Protein AF-G3HSF7-F1 (afdb_monomer)

Structure (mmCIF, N/CA/C/O backbone):
data_AF-G3HSF7-F1
#
_entry.id   AF-G3HSF7-F1
#
loop_
_atom_site.group_PDB
_atom_site.id
_atom_site.type_symbol
_atom_site.label_atom_id
_atom_site.label_alt_id
_atom_site.label_comp_id
_atom_site.label_asym_id
_atom_site.label_entity_id
_atom_site.label_seq_id
_atom_site.pdbx_PDB_ins_code
_atom_site.Cartn_x
_atom_site.Cartn_y
_atom_site.Cartn_z
_atom_site.occupancy
_atom_site.B_iso_or_equiv
_atom_site.auth_seq_id
_atom_site.auth_comp_id
_atom_site.auth_asym_id
_atom_site.auth_atom_id
_atom_site.pdbx_PDB_model_num
ATOM 1 N N . GLN A 1 1 ? -1.957 20.433 37.090 1.00 34.81 1 GLN A N 1
ATOM 2 C CA . GLN A 1 1 ? -3.400 20.260 36.825 1.00 34.81 1 GLN A CA 1
ATOM 3 C C . GLN A 1 1 ? -3.972 21.603 36.400 1.00 34.81 1 GLN A C 1
ATOM 5 O O . GLN A 1 1 ? -4.078 22.487 37.234 1.00 34.81 1 GLN A O 1
ATOM 10 N N . ARG A 1 2 ? -4.241 21.802 35.106 1.00 39.84 2 ARG A N 1
ATOM 11 C CA . ARG A 1 2 ? -5.015 22.948 34.609 1.00 39.84 2 ARG A CA 1
ATOM 12 C C . ARG A 1 2 ? -6.399 22.391 34.294 1.00 39.84 2 ARG A C 1
ATOM 14 O O . ARG A 1 2 ? -6.527 21.630 33.341 1.00 39.84 2 ARG A O 1
ATOM 21 N N . GLU A 1 3 ? -7.372 22.669 35.153 1.00 44.22 3 GLU A N 1
ATOM 22 C CA . GLU A 1 3 ? -8.762 22.262 34.946 1.00 44.22 3 GLU A CA 1
ATOM 23 C C . GLU A 1 3 ? -9.338 23.089 33.796 1.00 44.22 3 GLU A C 1
ATOM 25 O O . GLU A 1 3 ? -9.551 24.293 33.916 1.00 44.22 3 GLU A O 1
ATOM 30 N N . THR A 1 4 ? -9.502 22.461 32.636 1.00 50.59 4 THR A N 1
ATOM 31 C CA . THR A 1 4 ? -10.294 23.013 31.537 1.00 50.59 4 THR A CA 1
ATOM 32 C C . THR A 1 4 ? -11.761 22.984 31.955 1.00 50.59 4 THR A C 1
ATOM 34 O O . THR A 1 4 ? -12.274 21.929 32.329 1.00 50.59 4 THR A O 1
ATOM 37 N N . HIS A 1 5 ? -12.421 24.143 31.916 1.00 49.38 5 HIS A N 1
ATOM 38 C CA . HIS A 1 5 ? -13.820 24.302 32.308 1.00 49.38 5 HIS A CA 1
ATOM 39 C C . HIS A 1 5 ? -14.709 23.373 31.450 1.00 49.38 5 HIS A C 1
ATOM 41 O O . HIS A 1 5 ? -14.467 23.263 30.244 1.00 49.38 5 HIS A O 1
ATOM 47 N N . PRO A 1 6 ? -15.738 22.711 32.011 1.00 52.31 6 PRO A N 1
ATOM 48 C CA . PRO A 1 6 ? -16.556 21.733 31.282 1.00 52.31 6 PRO A CA 1
ATOM 49 C C . PRO A 1 6 ? -17.154 22.285 29.976 1.00 52.31 6 PRO A C 1
ATOM 51 O O . PRO A 1 6 ? -17.170 21.580 28.973 1.00 52.31 6 PRO A O 1
ATOM 54 N N . SER A 1 7 ? -17.508 23.575 29.936 1.00 48.81 7 SER A N 1
ATOM 55 C CA . SER A 1 7 ? -18.019 24.246 28.729 1.00 48.81 7 SER A CA 1
ATOM 56 C C . SER A 1 7 ? -16.999 24.337 27.578 1.00 48.81 7 SER A C 1
ATOM 58 O O . SER A 1 7 ? -17.392 24.318 26.412 1.00 48.81 7 SER A O 1
ATOM 60 N N . ASP A 1 8 ? -15.697 24.414 27.877 1.00 49.97 8 ASP A N 1
ATOM 61 C CA . ASP A 1 8 ? -14.641 24.478 26.857 1.00 49.97 8 ASP A CA 1
ATOM 62 C C . ASP A 1 8 ? -14.356 23.093 26.268 1.00 49.97 8 ASP A C 1
ATOM 64 O O . ASP A 1 8 ? -14.120 22.977 25.063 1.00 49.97 8 ASP A O 1
ATOM 68 N N . ARG A 1 9 ? -14.438 22.035 27.095 1.00 54.41 9 ARG A N 1
ATOM 69 C CA . ARG A 1 9 ? -14.366 20.641 26.630 1.00 54.41 9 ARG A CA 1
ATOM 70 C C . ARG A 1 9 ? -15.484 20.335 25.645 1.00 54.41 9 ARG A C 1
ATOM 72 O O . ARG A 1 9 ? -15.199 19.795 24.583 1.00 54.41 9 ARG A O 1
ATOM 79 N N . GLU A 1 10 ? -16.717 20.715 25.963 1.00 49.84 10 GLU A N 1
ATOM 80 C CA . GLU A 1 10 ? -17.871 20.433 25.102 1.00 49.84 10 GLU A CA 1
ATOM 81 C C . GLU A 1 10 ? -17.766 21.171 23.758 1.00 49.84 10 GLU A C 1
ATOM 83 O O . GLU A 1 10 ? -18.036 20.588 22.709 1.00 49.84 10 GLU A O 1
ATOM 88 N N . SER A 1 11 ? -17.269 22.418 23.748 1.00 45.31 11 SER A N 1
ATOM 89 C CA . SER A 1 11 ? -17.061 23.173 22.501 1.00 45.31 11 SER A CA 1
ATOM 90 C C . SER A 1 11 ? -15.934 22.599 21.627 1.00 45.31 11 SER A C 1
ATOM 92 O O . SER A 1 11 ? -16.062 22.551 20.403 1.00 45.31 11 SER A O 1
ATOM 94 N N . LEU A 1 12 ? -14.843 22.117 22.237 1.00 47.28 12 LEU A N 1
ATOM 95 C CA . LEU A 1 12 ? -13.719 21.479 21.542 1.00 47.28 12 LEU A CA 1
ATOM 96 C C . LEU A 1 12 ? -14.097 20.097 21.003 1.00 47.28 12 LEU A C 1
ATOM 98 O O . LEU A 1 12 ? -13.686 19.740 19.899 1.00 47.28 12 LEU A O 1
ATOM 102 N N . VAL A 1 13 ? -14.900 19.341 21.752 1.00 51.66 13 VAL A N 1
ATOM 103 C CA . VAL A 1 13 ? -15.468 18.060 21.317 1.00 51.66 13 VAL A CA 1
ATOM 104 C C . VAL A 1 13 ? -16.437 18.282 20.158 1.00 51.66 13 VAL A C 1
ATOM 106 O O . VAL A 1 13 ? -16.265 17.664 19.115 1.00 51.66 13 VAL A O 1
ATOM 109 N N . SER A 1 14 ? -17.358 19.243 20.261 1.00 45.94 14 SER A N 1
ATOM 110 C CA . SER A 1 14 ? -18.327 19.548 19.198 1.00 45.94 14 SER A CA 1
ATOM 111 C C . SER A 1 14 ? -17.658 20.073 17.914 1.00 45.94 14 SER A C 1
ATOM 113 O O . SER A 1 14 ? -18.071 19.744 16.799 1.00 45.94 14 SER A O 1
ATOM 115 N N . ARG A 1 15 ? -16.552 20.821 18.044 1.00 50.56 15 ARG A N 1
ATOM 116 C CA . ARG A 1 15 ? -15.727 21.265 16.909 1.00 50.56 15 ARG A CA 1
ATOM 117 C C . ARG A 1 15 ? -14.954 20.110 16.263 1.00 50.56 15 ARG A C 1
ATOM 119 O O . ARG A 1 15 ? -14.917 20.037 15.038 1.00 50.56 15 ARG A O 1
ATOM 126 N N . ASN A 1 16 ? -14.395 19.192 17.055 1.00 50.69 16 ASN A N 1
ATOM 127 C CA . ASN A 1 16 ? -13.743 17.973 16.556 1.00 50.69 16 ASN A CA 1
ATOM 128 C C . ASN A 1 16 ? -14.741 16.981 15.942 1.00 50.69 16 ASN A C 1
ATOM 130 O O . ASN A 1 16 ? -14.408 16.319 14.967 1.00 50.69 16 ASN A O 1
ATOM 134 N N . GLU A 1 17 ? -15.969 16.913 16.452 1.00 51.62 17 GLU A N 1
ATOM 135 C CA . GLU A 1 17 ? -17.070 16.134 15.887 1.00 51.62 17 GLU A CA 1
ATOM 136 C C . GLU A 1 17 ? -17.490 16.672 14.516 1.00 51.62 17 GLU A C 1
ATOM 138 O O . GLU A 1 17 ? -17.560 15.917 13.552 1.00 51.62 17 GLU A O 1
ATOM 143 N N . HIS A 1 18 ? -17.741 17.980 14.392 1.00 48.00 18 HIS A N 1
ATOM 144 C CA . HIS A 1 18 ? -18.110 18.590 13.110 1.00 48.00 18 HIS A CA 1
ATOM 145 C C . HIS A 1 18 ? -16.980 18.509 12.080 1.00 48.00 18 HIS A C 1
ATOM 147 O O . HIS A 1 18 ? -17.221 18.215 10.906 1.00 48.00 18 HIS A O 1
ATOM 153 N N . GLN A 1 19 ? -15.741 18.729 12.521 1.00 49.78 19 GLN A N 1
ATOM 154 C CA . GLN A 1 19 ? -14.565 18.627 11.666 1.00 49.78 19 GLN A CA 1
ATOM 155 C C . GLN A 1 19 ? -14.260 17.167 11.301 1.00 49.78 19 GLN A C 1
ATOM 157 O O . GLN A 1 19 ? -13.926 16.890 10.153 1.00 49.78 19 GLN A O 1
ATOM 162 N N . GLY A 1 20 ? -14.477 16.227 12.223 1.00 52.69 20 GLY A N 1
ATOM 163 C CA . GLY A 1 20 ? -14.371 14.787 12.004 1.00 52.69 20 GLY A CA 1
ATOM 164 C C . GLY A 1 20 ? -15.421 14.261 11.029 1.00 52.69 20 GLY A C 1
ATOM 165 O O . GLY A 1 20 ? -15.058 13.552 10.100 1.00 52.69 20 GLY A O 1
ATOM 166 N N . LYS A 1 21 ? -16.691 14.671 11.162 1.00 53.28 21 LYS A N 1
ATOM 167 C CA . LYS A 1 21 ? -17.805 14.311 10.259 1.00 53.28 21 LYS A CA 1
ATOM 168 C C . LYS A 1 21 ? -17.590 14.838 8.832 1.00 53.28 21 LYS A C 1
ATOM 170 O O . LYS A 1 21 ? -17.807 14.111 7.866 1.00 53.28 21 LYS A O 1
ATOM 175 N N . SER A 1 22 ? -17.121 16.081 8.694 1.00 53.69 22 SER A N 1
ATOM 176 C CA . SER A 1 22 ? -16.853 16.713 7.391 1.00 53.69 22 SER A CA 1
ATOM 177 C C . SER A 1 22 ? -15.603 16.145 6.698 1.00 53.69 22 SER A C 1
ATOM 179 O O . SER A 1 22 ? -15.626 15.825 5.505 1.00 53.69 22 SER A O 1
ATOM 181 N N . CYS A 1 23 ? -14.522 15.937 7.459 1.00 56.22 23 CYS A N 1
ATOM 182 C CA . CYS A 1 23 ? -13.290 15.331 6.954 1.00 56.22 23 CYS A CA 1
ATOM 183 C C . CYS A 1 23 ? -13.496 13.848 6.609 1.00 56.22 23 CYS A C 1
ATOM 185 O O . CYS A 1 23 ? -12.982 13.379 5.599 1.00 56.22 23 CYS A O 1
ATOM 187 N N . GLN A 1 24 ? -14.329 13.132 7.374 1.00 55.75 24 GLN A N 1
ATOM 188 C CA . GLN A 1 24 ? -14.731 11.762 7.059 1.00 55.75 24 GLN A CA 1
ATOM 189 C C . GLN A 1 24 ? -15.495 11.661 5.749 1.00 55.75 24 GLN A C 1
ATOM 191 O O . GLN A 1 24 ? -15.136 10.833 4.926 1.00 55.75 24 GLN A O 1
ATOM 196 N N . SER A 1 25 ? -16.516 12.494 5.529 1.00 58.28 25 SER A N 1
ATOM 197 C CA . SER A 1 25 ? -17.285 12.454 4.278 1.00 58.28 25 SER A CA 1
ATOM 198 C C . SER A 1 25 ? -16.379 12.693 3.063 1.00 58.28 25 SER A C 1
ATOM 200 O O . SER A 1 25 ? -16.467 11.984 2.065 1.00 58.28 25 SER A O 1
ATOM 202 N N . SER A 1 26 ? -15.419 13.613 3.196 1.00 59.50 26 SER A N 1
ATOM 203 C CA . SER A 1 26 ? -14.425 13.900 2.156 1.00 59.50 26 SER A CA 1
ATOM 204 C C . SER A 1 26 ? -13.413 12.757 1.974 1.00 59.50 26 SER A C 1
ATOM 206 O O . SER A 1 26 ? -13.043 12.438 0.849 1.00 59.50 26 SER A O 1
ATOM 208 N N . ALA A 1 27 ? -12.987 12.103 3.060 1.00 57.75 27 ALA A N 1
ATOM 209 C CA . ALA A 1 27 ? -12.076 10.959 3.019 1.00 57.75 27 ALA A CA 1
ATOM 210 C C . ALA A 1 27 ? -12.749 9.706 2.442 1.00 57.75 27 ALA A C 1
ATOM 212 O O . ALA A 1 27 ? -12.154 9.027 1.615 1.00 57.75 27 ALA A O 1
ATOM 213 N N . VAL A 1 28 ? -14.000 9.430 2.818 1.00 62.09 28 VAL A N 1
ATOM 214 C CA . VAL A 1 28 ? -14.813 8.342 2.257 1.00 62.09 28 VAL A CA 1
ATOM 215 C C . VAL A 1 28 ? -15.053 8.594 0.774 1.00 62.09 28 VAL A C 1
ATOM 217 O O . VAL A 1 28 ? -14.832 7.695 -0.025 1.00 62.09 28 VAL A O 1
ATOM 220 N N . PHE A 1 29 ? -15.436 9.813 0.386 1.00 61.91 29 PHE A N 1
ATOM 221 C CA . PHE A 1 29 ? -15.660 10.150 -1.018 1.00 61.91 29 PHE A CA 1
ATOM 222 C C . PHE A 1 29 ? -14.370 10.055 -1.846 1.00 61.91 29 PHE A C 1
ATOM 224 O O . PHE A 1 29 ? -14.399 9.500 -2.937 1.00 61.91 29 PHE A O 1
ATOM 231 N N . ASN A 1 30 ? -13.224 10.497 -1.316 1.00 59.75 30 ASN A N 1
ATOM 232 C CA . ASN A 1 30 ? -11.931 10.349 -1.991 1.00 59.75 30 ASN A CA 1
ATOM 233 C C . ASN A 1 30 ? -11.478 8.890 -2.094 1.00 59.75 30 ASN A C 1
ATOM 235 O O . ASN A 1 30 ? -10.982 8.492 -3.143 1.00 59.75 30 ASN A O 1
ATOM 239 N N . VAL A 1 31 ? -11.660 8.084 -1.045 1.00 61.97 31 VAL A N 1
ATOM 240 C CA . VAL A 1 31 ? -11.324 6.651 -1.064 1.00 61.97 31 VAL A CA 1
ATOM 241 C C . VAL A 1 31 ? -12.218 5.913 -2.056 1.00 61.97 31 VAL A C 1
ATOM 243 O O . VAL A 1 31 ? -11.717 5.181 -2.898 1.00 61.97 31 VAL A O 1
ATOM 246 N N . VAL A 1 32 ? -13.529 6.158 -2.025 1.00 63.00 32 VAL A N 1
ATOM 247 C CA . VAL A 1 32 ? -14.489 5.552 -2.955 1.00 63.00 32 VAL A CA 1
AT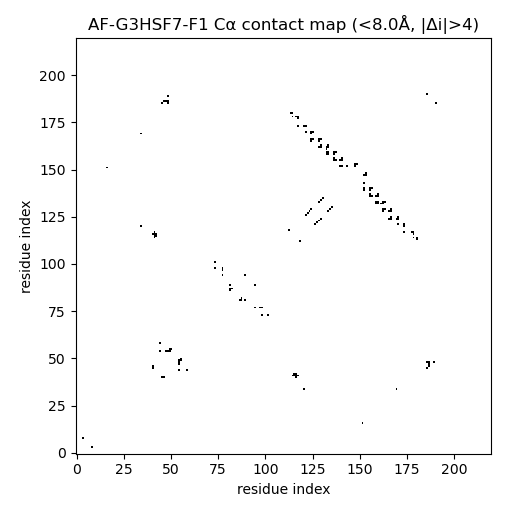OM 248 C C . VAL A 1 32 ? -14.212 5.995 -4.395 1.00 63.00 32 VAL A C 1
ATOM 250 O O . VAL A 1 32 ? -14.175 5.156 -5.285 1.00 63.00 32 VAL A O 1
ATOM 253 N N . ASN A 1 33 ? -13.933 7.277 -4.641 1.00 61.28 33 ASN A N 1
ATOM 254 C CA . ASN A 1 33 ? -13.609 7.774 -5.980 1.00 61.28 33 ASN A CA 1
ATOM 255 C C . ASN A 1 33 ? -12.243 7.270 -6.485 1.00 61.28 33 ASN A C 1
ATOM 257 O O . ASN A 1 33 ? -12.078 7.041 -7.677 1.00 61.28 33 ASN A O 1
ATOM 261 N N . SER A 1 34 ? -11.278 7.041 -5.589 1.00 56.16 34 SER A N 1
ATOM 262 C CA . SER A 1 34 ? -9.985 6.437 -5.933 1.00 56.16 34 SER A CA 1
ATOM 263 C C . SER A 1 34 ? -10.096 4.941 -6.232 1.00 56.16 34 SER A C 1
ATOM 265 O O . SER A 1 34 ? -9.380 4.459 -7.100 1.00 56.16 34 SER A O 1
ATOM 267 N N . VAL A 1 35 ? -10.982 4.215 -5.541 1.00 58.44 35 VAL A N 1
ATOM 268 C CA . VAL A 1 35 ? -11.264 2.790 -5.799 1.00 58.44 35 VAL A CA 1
ATOM 269 C C . VAL A 1 35 ? -12.100 2.610 -7.071 1.00 58.44 35 VAL A C 1
ATOM 271 O O . VAL A 1 35 ? -11.931 1.621 -7.768 1.00 58.44 35 VAL A O 1
ATOM 274 N N . ILE A 1 36 ? -12.980 3.562 -7.400 1.00 56.34 36 ILE A N 1
ATOM 275 C CA . ILE A 1 36 ? -13.832 3.524 -8.606 1.00 56.34 36 ILE A CA 1
ATOM 276 C C . ILE A 1 36 ? -13.115 4.096 -9.845 1.00 56.34 36 ILE A C 1
ATOM 278 O O . ILE A 1 36 ? -13.475 3.772 -10.975 1.00 56.34 36 ILE A O 1
ATOM 282 N N . GLY A 1 37 ? -12.076 4.916 -9.666 1.00 52.56 37 GLY A N 1
ATOM 283 C CA . GLY A 1 37 ? -11.267 5.512 -10.736 1.00 52.56 37 GLY A CA 1
ATOM 284 C C . GLY A 1 37 ? -10.326 4.542 -11.465 1.00 52.56 37 GLY A C 1
ATOM 285 O O . GLY A 1 37 ? -9.298 4.978 -11.976 1.00 52.56 37 GLY A O 1
ATOM 286 N N . SER A 1 38 ? -10.652 3.248 -11.526 1.00 50.03 38 SER A N 1
ATOM 287 C CA . SER A 1 38 ? -9.853 2.126 -12.057 1.00 50.03 38 SER A CA 1
ATOM 288 C C . SER A 1 38 ? -9.664 2.137 -13.587 1.00 50.03 38 SER A C 1
ATOM 290 O O . SER A 1 38 ? -9.546 1.090 -14.215 1.00 50.03 38 SER A O 1
ATOM 292 N N . GLY A 1 39 ? -9.673 3.310 -14.221 1.00 50.69 39 GLY A N 1
ATOM 293 C CA . GLY A 1 39 ? -9.414 3.476 -15.656 1.00 50.69 39 GLY A CA 1
ATOM 294 C C . GLY A 1 39 ? -8.012 3.994 -15.977 1.00 50.69 39 GLY A C 1
ATOM 295 O O . GLY A 1 39 ? -7.747 4.345 -17.123 1.00 50.69 39 GLY A O 1
ATOM 296 N N . ILE A 1 40 ? -7.139 4.118 -14.976 1.00 55.03 40 ILE A N 1
ATOM 297 C CA . ILE A 1 40 ? -5.826 4.748 -15.113 1.00 55.03 40 ILE A CA 1
ATOM 298 C C . ILE A 1 40 ? -4.769 3.653 -14.996 1.00 55.03 40 ILE A C 1
ATOM 300 O O . ILE A 1 40 ? -4.757 2.904 -14.021 1.00 55.03 40 ILE A O 1
ATOM 304 N N . ILE A 1 41 ? -3.889 3.561 -15.994 1.00 60.69 41 ILE A N 1
ATOM 305 C CA . ILE A 1 41 ? -2.734 2.658 -15.993 1.00 60.69 41 ILE A CA 1
ATOM 306 C C . ILE A 1 41 ? -1.990 2.791 -14.657 1.00 60.69 41 ILE A C 1
ATOM 308 O O . ILE A 1 41 ? -1.698 3.903 -14.216 1.00 60.69 41 ILE A O 1
ATOM 312 N N . GLY A 1 42 ? -1.720 1.649 -14.014 1.00 64.19 42 GLY A N 1
ATOM 313 C CA . GLY A 1 42 ? -1.270 1.559 -12.618 1.00 64.19 42 GLY A CA 1
ATOM 314 C C . GLY A 1 42 ? 0.068 2.236 -12.299 1.00 64.19 42 GLY A C 1
ATOM 315 O O . GLY A 1 42 ? 0.407 2.361 -11.126 1.00 64.19 42 GLY A O 1
ATOM 316 N N . ASP A 1 43 ? 0.798 2.698 -13.315 1.00 76.06 43 ASP A N 1
ATOM 317 C CA . ASP A 1 43 ? 1.941 3.598 -13.185 1.00 76.06 43 ASP A CA 1
ATOM 318 C C . ASP A 1 43 ? 1.778 4.789 -14.145 1.00 76.06 43 ASP A C 1
ATOM 320 O O . ASP A 1 43 ? 1.647 4.634 -15.363 1.00 76.06 43 ASP A O 1
ATOM 324 N N . LEU A 1 44 ? 1.828 6.005 -13.593 1.00 80.94 44 LEU A N 1
ATOM 325 C CA . LEU A 1 44 ? 1.797 7.246 -14.364 1.00 80.94 44 LEU A CA 1
ATOM 326 C C . LEU A 1 44 ? 2.897 7.265 -15.431 1.00 80.94 44 LEU A C 1
ATOM 328 O O . LEU A 1 44 ? 2.649 7.708 -16.550 1.00 80.94 44 LEU A O 1
ATOM 332 N N . PHE A 1 45 ? 4.094 6.772 -15.107 1.00 82.75 45 PHE A N 1
ATOM 333 C CA . PHE A 1 45 ? 5.236 6.813 -16.012 1.00 82.75 45 PHE A CA 1
ATOM 334 C C . PHE A 1 45 ? 5.109 5.858 -17.198 1.00 82.75 45 PHE A C 1
ATOM 336 O O . PHE A 1 45 ? 5.812 6.062 -18.187 1.00 82.75 45 PHE A O 1
ATOM 343 N N . GLU A 1 46 ? 4.231 4.857 -17.140 1.00 78.44 46 GLU A N 1
ATOM 344 C CA . GLU A 1 46 ? 3.954 3.964 -18.274 1.00 78.44 46 GLU A CA 1
ATOM 345 C C . GLU A 1 46 ? 3.148 4.679 -19.372 1.00 78.44 46 GLU A C 1
ATOM 347 O O . GLU A 1 46 ? 3.193 4.304 -20.539 1.00 78.44 46 GLU A O 1
ATOM 352 N N . ASN A 1 47 ? 2.482 5.789 -19.032 1.00 80.62 47 ASN A N 1
ATOM 353 C CA . ASN A 1 47 ? 1.777 6.619 -20.008 1.00 80.62 47 ASN A CA 1
ATOM 354 C C . ASN A 1 47 ? 2.705 7.494 -20.859 1.00 80.62 47 ASN A C 1
ATOM 356 O O . ASN A 1 47 ? 2.241 8.208 -21.741 1.00 80.62 47 ASN A O 1
ATOM 360 N N . TYR A 1 48 ? 4.008 7.489 -20.608 1.00 85.56 48 TYR A N 1
ATOM 361 C CA . TYR A 1 48 ? 4.947 8.368 -21.291 1.00 85.56 48 TYR A CA 1
ATOM 362 C C . TYR A 1 48 ? 6.001 7.576 -22.057 1.00 85.56 48 TYR A C 1
ATOM 364 O O . TYR A 1 48 ? 6.389 6.470 -21.670 1.00 85.56 48 TYR A O 1
ATOM 372 N N . CYS A 1 49 ? 6.487 8.168 -23.146 1.00 85.00 49 CYS A N 1
ATOM 373 C CA . CYS A 1 49 ? 7.484 7.539 -23.996 1.00 85.00 49 CYS A CA 1
ATOM 374 C C . CYS A 1 49 ? 8.835 7.463 -23.282 1.00 85.00 49 CYS A C 1
ATOM 376 O O . CYS A 1 49 ? 9.234 8.366 -22.544 1.00 85.00 49 CYS A O 1
ATOM 378 N N . LYS A 1 50 ? 9.590 6.386 -23.529 1.00 81.81 50 LYS A N 1
ATOM 379 C CA . LYS A 1 50 ? 10.931 6.218 -22.944 1.00 81.81 50 LYS A CA 1
ATOM 380 C C . LYS A 1 50 ? 11.942 7.252 -23.445 1.00 81.81 50 LYS A C 1
ATOM 382 O O . LYS A 1 50 ? 12.968 7.440 -22.805 1.00 81.81 50 LYS A O 1
ATOM 387 N N . SER A 1 51 ? 11.663 7.900 -24.574 1.00 82.94 51 SER A N 1
ATOM 388 C CA . SER A 1 51 ? 12.506 8.936 -25.172 1.00 82.94 51 SER A CA 1
ATOM 389 C C . SER A 1 51 ? 12.453 10.285 -24.449 1.00 82.94 51 SER A C 1
ATOM 391 O O . SER A 1 51 ? 13.251 11.159 -24.770 1.00 82.94 51 SER A O 1
ATOM 393 N N . ASP A 1 52 ? 11.527 10.484 -23.507 1.00 87.31 52 ASP A N 1
ATOM 394 C CA . ASP A 1 52 ? 11.400 11.751 -22.789 1.00 87.31 52 ASP A CA 1
ATOM 395 C C . ASP A 1 52 ? 12.418 11.839 -21.639 1.00 87.31 52 ASP A C 1
ATOM 397 O O . ASP A 1 52 ? 12.318 11.130 -20.630 1.00 87.31 52 ASP A O 1
ATOM 401 N N . ASP A 1 53 ? 13.383 12.756 -21.754 1.00 91.12 53 ASP A N 1
ATOM 402 C CA . ASP A 1 53 ? 14.440 12.963 -20.749 1.00 91.12 53 ASP A CA 1
ATOM 403 C C . ASP A 1 53 ? 13.872 13.303 -19.360 1.00 91.12 53 ASP A C 1
ATOM 405 O O . ASP A 1 53 ? 14.364 12.815 -18.340 1.00 91.12 53 ASP A O 1
ATOM 409 N N . LEU A 1 54 ? 12.798 14.103 -19.303 1.00 90.81 54 LEU A N 1
ATOM 410 C CA . LEU A 1 54 ? 12.145 14.495 -18.048 1.00 90.81 54 LEU A CA 1
ATOM 411 C C . LEU A 1 54 ? 11.515 13.295 -17.331 1.00 90.81 54 LEU A C 1
ATOM 413 O O . LEU A 1 54 ? 11.629 13.161 -16.113 1.00 90.81 54 LEU A O 1
ATOM 417 N N . VAL A 1 55 ? 10.857 12.415 -18.083 1.00 90.19 55 VAL A N 1
ATOM 418 C CA . VAL A 1 55 ? 10.213 11.218 -17.535 1.00 90.19 55 VAL A CA 1
ATOM 419 C C . VAL A 1 55 ? 11.262 10.202 -17.114 1.00 90.19 55 VAL A C 1
ATOM 421 O O . VAL A 1 55 ? 11.150 9.608 -16.043 1.00 90.19 55 VAL A O 1
ATOM 424 N N . THR A 1 56 ? 12.324 10.052 -17.903 1.00 90.31 56 THR A N 1
ATOM 425 C CA . THR A 1 56 ? 13.470 9.208 -17.556 1.00 90.31 56 THR A CA 1
ATOM 426 C C . THR A 1 56 ? 14.137 9.682 -16.264 1.00 90.31 56 THR A C 1
ATOM 428 O O . THR A 1 56 ? 14.413 8.872 -15.377 1.00 90.31 56 THR A O 1
ATOM 431 N N . PHE A 1 57 ? 14.315 10.996 -16.099 1.00 93.06 57 PHE A N 1
ATOM 432 C CA . PHE A 1 57 ? 14.780 11.581 -14.843 1.00 93.06 57 PHE A CA 1
ATOM 433 C C . PHE A 1 57 ? 13.799 11.321 -13.687 1.00 93.06 57 PHE A C 1
ATOM 435 O O . PHE A 1 57 ? 14.218 10.930 -12.598 1.00 93.06 57 PHE A O 1
ATOM 442 N N . GLY A 1 58 ? 12.492 11.448 -13.932 1.00 93.38 58 GLY A N 1
ATOM 443 C CA . GLY A 1 58 ? 11.444 11.115 -12.964 1.00 93.38 58 GLY A CA 1
ATOM 444 C C . GLY A 1 58 ? 11.511 9.663 -12.480 1.00 93.38 58 GLY A C 1
ATOM 445 O O . GLY A 1 58 ? 11.493 9.423 -11.274 1.00 93.38 58 GLY A O 1
ATOM 446 N N . ARG A 1 59 ? 11.686 8.702 -13.396 1.00 91.50 59 ARG A N 1
ATOM 447 C CA . ARG A 1 59 ? 11.866 7.274 -13.076 1.00 91.50 59 ARG A CA 1
ATOM 448 C C . ARG A 1 59 ? 13.118 7.026 -12.235 1.00 91.50 59 ARG A C 1
ATOM 450 O O . ARG A 1 59 ? 13.077 6.234 -11.296 1.00 91.50 59 ARG A O 1
ATOM 457 N N . PHE A 1 60 ? 14.216 7.724 -12.527 1.00 92.56 60 PHE A N 1
ATOM 458 C CA . PHE A 1 60 ? 15.440 7.642 -11.729 1.00 92.56 60 PHE A CA 1
ATOM 459 C C . PHE A 1 60 ? 15.226 8.155 -10.298 1.00 92.56 60 PHE A C 1
ATOM 461 O O . PHE A 1 60 ? 15.568 7.464 -9.337 1.00 92.56 60 PHE A O 1
ATOM 468 N N . CYS A 1 61 ? 14.611 9.330 -10.139 1.00 94.81 61 CYS A N 1
ATOM 469 C CA . CYS A 1 61 ? 14.278 9.875 -8.824 1.00 94.81 61 CYS A CA 1
ATOM 470 C C . CYS A 1 61 ? 13.321 8.963 -8.048 1.00 94.81 61 CYS A C 1
ATOM 472 O O . CYS A 1 61 ? 13.563 8.698 -6.872 1.00 94.81 61 CYS A O 1
ATOM 474 N N . TYR A 1 62 ? 12.284 8.439 -8.707 1.00 91.88 62 TYR A N 1
ATOM 475 C CA . TYR A 1 62 ? 11.356 7.476 -8.116 1.00 91.88 62 TYR A CA 1
ATOM 476 C C . TYR A 1 62 ? 12.085 6.217 -7.622 1.00 91.88 62 TYR A C 1
ATOM 478 O O . TYR A 1 62 ? 11.895 5.804 -6.479 1.00 91.88 62 TYR A O 1
ATOM 486 N N . GLY A 1 63 ? 13.002 5.666 -8.426 1.00 92.38 63 GLY A N 1
ATOM 487 C CA . GLY A 1 63 ? 13.843 4.536 -8.028 1.00 92.38 63 GLY A CA 1
ATOM 488 C C . GLY A 1 63 ? 14.702 4.829 -6.793 1.00 92.38 63 GLY A C 1
ATOM 489 O O . GLY A 1 63 ? 14.750 4.013 -5.874 1.00 92.38 63 GLY A O 1
ATOM 490 N N . ILE A 1 64 ? 15.327 6.012 -6.715 1.00 95.50 64 ILE A N 1
ATOM 491 C CA . ILE A 1 64 ? 16.080 6.437 -5.520 1.00 95.50 64 ILE A CA 1
ATOM 492 C C . ILE A 1 64 ? 15.168 6.492 -4.293 1.00 95.50 64 ILE A C 1
ATOM 494 O O . ILE A 1 64 ? 15.548 6.004 -3.228 1.00 95.50 64 ILE A O 1
ATOM 498 N N . THR A 1 65 ? 13.974 7.072 -4.429 1.00 94.38 65 THR A N 1
ATOM 499 C CA . THR A 1 65 ? 13.002 7.138 -3.335 1.00 94.38 65 THR A CA 1
ATOM 500 C C . THR A 1 65 ? 12.641 5.742 -2.839 1.00 94.38 65 THR A C 1
ATOM 502 O O . THR A 1 65 ? 12.699 5.508 -1.636 1.00 94.38 65 THR A O 1
ATOM 505 N N . VAL A 1 66 ? 12.345 4.794 -3.731 1.00 92.06 66 VAL A N 1
ATOM 506 C CA . VAL A 1 66 ? 12.015 3.411 -3.345 1.00 92.06 66 VAL A CA 1
ATOM 507 C C . VAL A 1 66 ? 13.188 2.733 -2.625 1.00 92.06 66 VAL A C 1
ATOM 509 O O . VAL A 1 66 ? 12.990 2.138 -1.566 1.00 92.06 66 VAL A O 1
ATOM 512 N N . ILE A 1 67 ? 14.416 2.877 -3.137 1.00 92.50 67 ILE A N 1
ATOM 513 C CA . ILE A 1 67 ? 15.628 2.314 -2.513 1.00 92.50 67 ILE A CA 1
ATOM 514 C C . ILE A 1 67 ? 15.851 2.876 -1.104 1.00 92.50 67 ILE A C 1
ATOM 516 O O . ILE A 1 67 ? 16.285 2.141 -0.219 1.00 92.50 67 ILE A O 1
ATOM 520 N N . LEU A 1 68 ? 15.569 4.163 -0.883 1.00 93.44 68 LEU A N 1
ATOM 521 C CA . LEU A 1 68 ? 15.730 4.802 0.424 1.00 93.44 68 LEU A CA 1
ATOM 522 C C . LEU A 1 68 ? 14.603 4.438 1.399 1.00 93.44 68 LEU A C 1
ATOM 524 O O . LEU A 1 68 ? 14.855 4.262 2.591 1.00 93.44 68 LEU A O 1
ATOM 528 N N . THR A 1 69 ? 13.373 4.317 0.909 1.00 93.75 69 THR A N 1
ATOM 529 C CA . THR A 1 69 ? 12.197 4.007 1.730 1.00 93.75 69 THR A CA 1
ATOM 530 C C . THR A 1 69 ? 12.209 2.555 2.205 1.00 93.75 69 THR A C 1
ATOM 532 O O . THR A 1 69 ? 11.959 2.296 3.382 1.00 93.75 69 THR A O 1
ATOM 535 N N . TYR A 1 70 ? 12.594 1.611 1.343 1.00 90.06 70 TYR A N 1
ATOM 536 C CA . TYR A 1 70 ? 12.599 0.179 1.656 1.00 90.06 70 TYR A CA 1
ATOM 537 C C . TYR A 1 70 ? 13.326 -0.211 2.968 1.00 90.06 70 TYR A C 1
ATOM 539 O O . TYR A 1 70 ? 12.734 -0.908 3.797 1.00 90.06 70 TYR A O 1
ATOM 547 N N . PRO A 1 71 ? 14.576 0.226 3.243 1.00 87.81 71 PRO A N 1
ATOM 548 C CA . PRO A 1 71 ? 15.257 -0.115 4.493 1.00 87.81 71 PRO A CA 1
ATOM 549 C C . PRO A 1 71 ? 14.588 0.506 5.726 1.00 87.81 71 PRO A C 1
ATOM 551 O O . PRO A 1 71 ? 14.597 -0.108 6.796 1.00 87.81 71 PRO A O 1
ATOM 554 N N . ILE A 1 72 ? 13.993 1.696 5.588 1.00 91.56 72 ILE A N 1
ATOM 555 C CA . ILE A 1 72 ? 13.283 2.377 6.678 1.00 91.56 72 ILE A CA 1
ATOM 556 C C . ILE A 1 72 ? 12.020 1.587 7.043 1.00 91.56 72 ILE A C 1
ATOM 558 O O . ILE A 1 72 ? 11.784 1.305 8.219 1.00 91.56 72 ILE A O 1
ATOM 562 N N . GLU A 1 73 ? 11.245 1.154 6.049 1.00 90.50 73 GLU A N 1
ATOM 563 C CA . GLU A 1 73 ? 10.042 0.341 6.261 1.00 90.50 73 GLU A CA 1
ATOM 564 C C . GLU A 1 73 ? 10.367 -1.037 6.842 1.00 90.50 73 GLU A C 1
ATOM 566 O O . GLU A 1 73 ? 9.691 -1.505 7.764 1.00 90.50 73 GLU A O 1
ATOM 571 N N . CYS A 1 74 ? 11.445 -1.673 6.376 1.00 86.38 74 CYS A N 1
ATOM 572 C CA . CYS A 1 74 ? 11.891 -2.956 6.911 1.00 86.38 74 CYS A CA 1
ATOM 573 C C . CYS A 1 74 ? 12.277 -2.854 8.398 1.00 86.38 74 CYS A C 1
ATOM 575 O O . CYS A 1 74 ? 12.010 -3.778 9.173 1.00 86.38 74 CYS A O 1
ATOM 577 N N . PHE A 1 75 ? 12.874 -1.732 8.817 1.00 88.00 75 PHE A N 1
ATOM 578 C CA . PHE A 1 75 ? 13.225 -1.490 10.216 1.00 88.00 75 PHE A CA 1
ATOM 579 C C . PHE A 1 75 ? 11.981 -1.377 11.105 1.00 88.00 75 PHE A C 1
ATOM 581 O O . PHE A 1 75 ? 11.888 -2.072 12.119 1.00 88.00 75 PHE A O 1
ATOM 588 N N . VAL A 1 76 ? 11.000 -0.564 10.701 1.00 90.56 76 VAL A N 1
ATOM 589 C CA . VAL A 1 76 ? 9.741 -0.405 11.448 1.00 90.56 76 VAL A CA 1
ATOM 590 C C . VAL A 1 76 ? 8.977 -1.728 11.505 1.00 90.56 76 VAL A C 1
ATOM 592 O O . VAL A 1 76 ? 8.510 -2.125 12.569 1.00 90.56 76 VAL A O 1
ATOM 595 N N . THR A 1 77 ? 8.906 -2.460 10.391 1.00 87.62 77 THR A N 1
ATOM 596 C CA . THR A 1 77 ? 8.193 -3.745 10.312 1.00 87.62 77 THR A CA 1
ATOM 597 C C . THR A 1 77 ? 8.801 -4.788 11.246 1.00 87.62 77 THR A C 1
ATOM 599 O O . THR A 1 77 ? 8.076 -5.469 11.974 1.00 87.62 77 THR A O 1
ATOM 602 N N . ARG A 1 78 ? 10.137 -4.886 11.285 1.00 85.81 78 ARG A N 1
ATOM 603 C CA . ARG A 1 78 ? 10.842 -5.776 12.216 1.00 85.81 78 ARG A CA 1
ATOM 604 C C . ARG A 1 78 ? 10.498 -5.444 13.668 1.00 85.81 78 ARG A C 1
ATOM 606 O O . ARG A 1 78 ? 10.265 -6.367 14.446 1.00 85.81 78 ARG A O 1
ATOM 613 N N . GLU A 1 79 ? 10.481 -4.163 14.023 1.00 86.62 79 GLU A N 1
ATOM 614 C CA . GLU A 1 79 ? 10.192 -3.717 15.387 1.00 86.62 79 GLU A CA 1
ATOM 615 C C . GLU A 1 79 ? 8.741 -4.015 15.785 1.00 86.62 79 GLU A C 1
ATOM 617 O O . GLU A 1 79 ? 8.494 -4.601 16.839 1.00 86.62 79 GLU A O 1
ATOM 622 N N . VAL A 1 80 ? 7.775 -3.705 14.912 1.00 89.38 80 VAL A N 1
ATOM 623 C CA . VAL A 1 80 ? 6.353 -3.979 15.172 1.00 89.38 80 VAL A CA 1
ATOM 624 C C . VAL A 1 80 ? 6.104 -5.480 15.330 1.00 89.38 80 VAL A C 1
ATOM 626 O O . VAL A 1 80 ? 5.449 -5.889 16.288 1.00 89.38 80 VAL A O 1
ATOM 629 N N . ILE A 1 81 ? 6.653 -6.319 14.446 1.00 86.25 81 ILE A N 1
ATOM 630 C CA . ILE A 1 81 ? 6.487 -7.777 14.534 1.00 86.25 81 ILE A CA 1
ATOM 631 C C . ILE A 1 81 ? 7.163 -8.325 15.799 1.00 86.25 81 ILE A C 1
ATOM 633 O O . ILE A 1 81 ? 6.561 -9.126 16.514 1.00 86.25 81 ILE A O 1
ATOM 637 N N . ALA A 1 82 ? 8.384 -7.886 16.122 1.00 83.56 82 ALA A N 1
ATOM 638 C CA . ALA A 1 82 ? 9.069 -8.322 17.339 1.00 83.56 82 ALA A CA 1
ATOM 639 C C . ALA A 1 82 ? 8.264 -7.970 18.601 1.00 83.56 82 ALA A C 1
ATOM 641 O O . ALA A 1 82 ? 8.101 -8.816 19.483 1.00 83.56 82 ALA A O 1
ATOM 642 N N . ASN A 1 83 ? 7.696 -6.763 18.654 1.00 85.25 83 ASN A N 1
ATOM 643 C CA . ASN A 1 83 ? 6.871 -6.318 19.771 1.00 85.25 83 ASN A CA 1
ATOM 644 C C . ASN A 1 83 ? 5.555 -7.111 19.885 1.00 85.25 83 ASN A C 1
ATOM 646 O O . ASN A 1 83 ? 5.179 -7.512 20.983 1.00 85.25 83 ASN A O 1
ATOM 650 N N . VAL A 1 84 ? 4.879 -7.392 18.763 1.00 85.50 84 VAL A N 1
ATOM 651 C CA . VAL A 1 84 ? 3.603 -8.133 18.746 1.00 85.50 84 VAL A CA 1
ATOM 652 C C . VAL A 1 84 ? 3.773 -9.601 19.150 1.00 85.50 84 VAL A C 1
ATOM 654 O O . VAL A 1 84 ? 2.937 -10.124 19.883 1.00 85.50 84 VAL A O 1
ATOM 657 N N . PHE A 1 85 ? 4.831 -10.275 18.691 1.00 81.00 85 PHE A N 1
ATOM 658 C CA . PHE A 1 85 ? 5.012 -11.710 18.943 1.00 81.00 85 PHE A CA 1
ATOM 659 C C . PHE A 1 85 ? 5.783 -12.032 20.228 1.00 81.00 85 PHE A C 1
ATOM 661 O O . PHE A 1 85 ? 5.525 -13.075 20.824 1.00 81.00 85 PHE A O 1
ATOM 668 N N . PHE A 1 86 ? 6.728 -11.185 20.653 1.00 71.94 86 PHE A N 1
ATOM 669 C CA . PHE A 1 86 ? 7.647 -11.522 21.749 1.00 71.94 86 PHE A CA 1
ATOM 670 C C . PHE A 1 86 ? 7.645 -10.553 22.934 1.00 71.94 86 PHE A C 1
ATOM 672 O O . PHE A 1 86 ? 8.199 -10.918 23.968 1.00 71.94 86 PHE A O 1
ATOM 679 N N . GLY A 1 87 ? 7.013 -9.373 22.847 1.00 66.56 87 GLY A N 1
ATOM 680 C CA . GLY A 1 87 ? 6.836 -8.447 23.982 1.00 66.56 87 GLY A CA 1
ATOM 681 C C . GLY A 1 87 ? 8.109 -8.109 24.787 1.00 66.56 87 GLY A C 1
ATOM 682 O O . GLY A 1 87 ? 8.008 -7.669 25.930 1.00 66.56 87 GLY A O 1
ATOM 683 N N . GLY A 1 88 ? 9.303 -8.362 24.235 1.00 67.06 88 GLY A N 1
ATOM 684 C CA . GLY A 1 88 ? 10.591 -8.387 24.933 1.00 67.06 88 GLY A CA 1
ATOM 685 C C . GLY A 1 88 ? 11.754 -8.727 23.989 1.00 67.06 88 GLY A C 1
ATOM 686 O O . GLY A 1 88 ? 11.528 -8.982 22.810 1.00 67.06 88 GLY A O 1
ATOM 687 N N . ASN A 1 89 ? 12.999 -8.712 24.496 1.00 67.81 89 ASN A N 1
ATOM 688 C CA . ASN A 1 89 ? 14.236 -8.825 23.697 1.00 67.81 89 ASN A CA 1
ATOM 689 C C . ASN A 1 89 ? 14.372 -10.189 22.987 1.00 67.81 89 ASN A C 1
ATOM 691 O O . ASN A 1 89 ? 14.686 -11.184 23.651 1.00 67.81 89 ASN A O 1
ATOM 695 N N . PRO A 1 90 ? 14.211 -10.270 21.655 1.00 69.75 90 PRO A N 1
ATOM 696 C CA . PRO A 1 90 ? 14.430 -11.514 20.933 1.00 69.75 90 PRO A CA 1
ATOM 697 C C . PRO A 1 90 ? 15.932 -11.759 20.703 1.00 69.75 90 PRO A C 1
ATOM 699 O O . PRO A 1 90 ? 16.757 -10.846 20.718 1.00 69.75 90 PRO A O 1
ATOM 702 N N . SER A 1 91 ? 16.300 -13.018 20.459 1.00 76.12 91 SER A N 1
ATOM 703 C CA . SER A 1 91 ? 17.675 -13.390 20.096 1.00 76.12 91 SER A CA 1
ATOM 704 C C . SER A 1 91 ? 18.091 -12.752 18.762 1.00 76.12 91 SER A C 1
ATOM 706 O O . SER A 1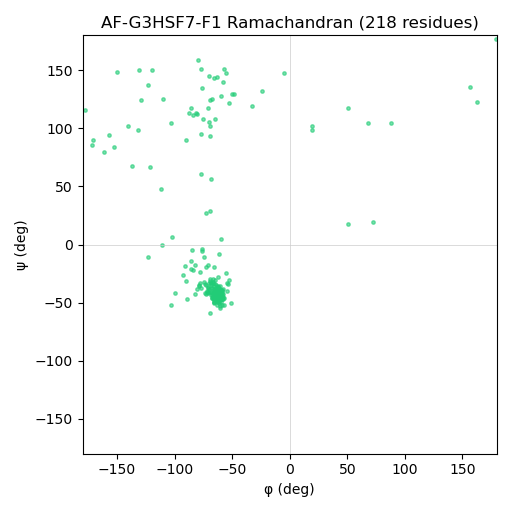 91 ? 17.289 -12.688 17.829 1.00 76.12 91 SER A O 1
ATOM 708 N N . SER A 1 92 ? 19.360 -12.349 18.615 1.00 78.00 92 SER A N 1
ATOM 709 C CA . SER A 1 92 ? 19.899 -11.767 17.371 1.00 78.00 92 SER A CA 1
ATOM 710 C C . SER A 1 92 ? 19.647 -12.641 16.134 1.00 78.00 92 SER A C 1
ATOM 712 O O . SER A 1 92 ? 19.441 -12.124 15.039 1.00 78.00 92 SER A O 1
ATOM 714 N N . VAL A 1 93 ? 19.596 -13.967 16.308 1.00 81.19 93 VAL A N 1
ATOM 715 C CA . VAL A 1 93 ? 19.297 -14.929 15.233 1.00 81.19 93 VAL A CA 1
ATOM 716 C C . VAL A 1 93 ? 17.851 -14.798 14.745 1.00 81.19 93 VAL A C 1
ATOM 718 O O . VAL A 1 93 ? 17.593 -14.876 13.547 1.00 81.19 93 VAL A O 1
ATOM 721 N N . PHE A 1 94 ? 16.909 -14.534 15.652 1.00 81.75 94 PHE A N 1
ATOM 722 C CA . PHE A 1 94 ? 15.500 -14.352 15.308 1.00 81.75 94 PHE A CA 1
ATOM 723 C C . PHE A 1 94 ? 15.289 -13.103 14.446 1.00 81.75 94 PHE A C 1
ATOM 725 O O . PHE A 1 94 ? 14.563 -13.152 13.458 1.00 81.75 94 PHE A O 1
ATOM 732 N N . HIS A 1 95 ? 15.978 -12.003 14.761 1.00 82.62 95 HIS A N 1
ATOM 733 C CA . HIS A 1 95 ? 15.918 -10.788 13.948 1.00 82.62 95 HIS A CA 1
ATOM 734 C C . HIS A 1 95 ? 16.423 -11.002 12.518 1.00 82.62 95 HIS A C 1
ATOM 736 O O . HIS A 1 95 ? 15.833 -10.468 11.576 1.00 82.62 95 HIS A O 1
ATOM 742 N N . ILE A 1 96 ? 17.483 -11.797 12.350 1.00 85.25 96 ILE A N 1
ATOM 743 C CA . ILE A 1 96 ? 18.017 -12.141 11.028 1.00 85.25 96 ILE A CA 1
ATOM 744 C C . ILE A 1 96 ? 17.001 -12.990 10.258 1.00 85.25 96 ILE A C 1
ATOM 746 O O . ILE A 1 96 ? 16.661 -12.640 9.131 1.00 85.25 96 ILE A O 1
ATOM 750 N N . ILE A 1 97 ? 16.461 -14.049 10.874 1.00 88.06 97 ILE A N 1
ATOM 751 C CA . ILE A 1 97 ? 15.456 -14.919 10.243 1.00 88.06 97 ILE A CA 1
ATOM 752 C C . ILE A 1 97 ? 14.228 -14.109 9.818 1.00 88.06 97 ILE A C 1
ATOM 754 O O . ILE A 1 97 ? 13.789 -14.223 8.678 1.00 88.06 97 ILE A O 1
ATOM 758 N N . LEU A 1 98 ? 13.708 -13.250 10.698 1.00 85.25 98 LEU A N 1
ATOM 759 C CA . LEU A 1 98 ? 12.541 -12.423 10.407 1.00 85.25 98 LEU A CA 1
ATOM 760 C C . LEU A 1 98 ? 12.782 -11.501 9.205 1.00 85.25 98 LEU A C 1
ATOM 762 O O . LEU A 1 98 ? 11.951 -11.425 8.306 1.00 85.25 98 LEU A O 1
ATOM 766 N N . THR A 1 99 ? 13.941 -10.845 9.161 1.00 87.38 99 THR A N 1
ATOM 767 C CA . THR A 1 99 ? 14.300 -9.945 8.056 1.00 87.38 99 THR A CA 1
ATOM 768 C C . THR A 1 99 ? 14.432 -10.712 6.737 1.00 87.38 99 THR A C 1
ATOM 770 O O . THR A 1 99 ? 13.914 -10.271 5.715 1.00 87.38 99 THR A O 1
ATOM 773 N N . VAL A 1 100 ? 15.059 -11.894 6.755 1.00 89.88 100 VAL A N 1
ATOM 774 C CA . VAL A 1 100 ? 15.176 -12.764 5.571 1.00 89.88 100 VAL A CA 1
ATOM 775 C C . VAL A 1 100 ? 13.802 -13.214 5.080 1.00 89.88 100 VAL A C 1
ATOM 777 O O . VAL A 1 100 ? 13.549 -13.169 3.879 1.00 89.88 100 VAL A O 1
ATOM 780 N N . VAL A 1 101 ? 12.898 -13.602 5.983 1.00 90.31 101 VAL A N 1
ATOM 781 C CA . VAL A 1 101 ? 11.529 -14.004 5.628 1.00 90.31 101 VAL A CA 1
ATOM 782 C C . VAL A 1 101 ? 10.763 -12.845 4.989 1.00 90.31 101 VAL A C 1
ATOM 784 O O . VAL A 1 101 ? 10.148 -13.048 3.947 1.00 90.31 101 VAL A O 1
ATOM 787 N N . ILE A 1 102 ? 10.843 -11.634 5.554 1.00 88.38 102 ILE A N 1
ATOM 788 C CA . ILE A 1 102 ? 10.177 -10.440 5.005 1.00 88.38 102 ILE A CA 1
ATOM 789 C C . ILE A 1 102 ? 10.695 -10.129 3.597 1.00 88.38 102 ILE A C 1
ATOM 791 O O . ILE A 1 102 ? 9.897 -9.992 2.674 1.00 88.38 102 ILE A O 1
ATOM 795 N N . ILE A 1 103 ? 12.018 -10.073 3.410 1.00 90.12 103 ILE A N 1
ATOM 796 C CA . ILE A 1 103 ? 12.622 -9.781 2.100 1.00 90.12 103 ILE A CA 1
ATOM 797 C C . ILE A 1 103 ? 12.264 -10.870 1.085 1.00 90.12 103 ILE A C 1
ATOM 799 O O . ILE A 1 103 ? 11.932 -10.563 -0.058 1.00 90.12 103 ILE A O 1
ATOM 803 N N . THR A 1 104 ? 12.298 -12.141 1.494 1.00 90.12 104 THR A N 1
ATOM 804 C CA . THR A 1 104 ? 11.960 -13.269 0.612 1.00 90.12 104 THR A CA 1
ATOM 805 C C . THR A 1 104 ? 10.492 -13.221 0.201 1.00 90.12 104 THR A C 1
ATOM 807 O O . THR A 1 104 ? 10.186 -13.409 -0.971 1.00 90.12 104 THR A O 1
ATOM 810 N N . ALA A 1 105 ? 9.584 -12.925 1.136 1.00 89.25 105 ALA A N 1
ATOM 811 C CA . ALA A 1 105 ? 8.163 -12.778 0.847 1.00 89.25 105 ALA A CA 1
ATOM 812 C C . ALA A 1 105 ? 7.893 -11.590 -0.087 1.00 89.25 105 ALA A C 1
ATOM 814 O O . ALA A 1 105 ? 7.185 -11.755 -1.074 1.00 89.25 105 ALA A O 1
ATOM 815 N N . ALA A 1 106 ? 8.504 -10.428 0.170 1.00 86.69 106 ALA A N 1
ATOM 816 C CA . ALA A 1 106 ? 8.397 -9.259 -0.702 1.00 86.69 106 ALA A CA 1
ATOM 817 C C . ALA A 1 106 ? 8.901 -9.568 -2.121 1.00 86.69 106 ALA A C 1
ATOM 819 O O . ALA A 1 106 ? 8.201 -9.311 -3.094 1.00 86.69 106 ALA A O 1
ATOM 820 N N . THR A 1 107 ? 10.066 -10.215 -2.233 1.00 87.75 107 THR A N 1
ATOM 821 C CA . THR A 1 107 ? 10.644 -10.628 -3.522 1.00 87.75 107 THR A CA 1
ATOM 822 C C . THR A 1 107 ? 9.738 -11.620 -4.252 1.00 87.75 107 THR A C 1
ATOM 824 O O . THR A 1 107 ? 9.535 -11.498 -5.455 1.00 87.75 107 THR A O 1
ATOM 827 N N . LEU A 1 108 ? 9.158 -12.591 -3.539 1.00 89.69 108 LEU A N 1
ATOM 828 C CA . LEU A 1 108 ? 8.229 -13.552 -4.129 1.00 89.69 108 LEU A CA 1
ATOM 829 C C . LEU A 1 108 ? 6.967 -12.857 -4.653 1.00 89.69 108 LEU A C 1
ATOM 831 O O . LEU A 1 108 ? 6.534 -13.155 -5.758 1.00 89.69 108 LEU A O 1
ATOM 835 N N . VAL A 1 109 ? 6.404 -11.912 -3.896 1.00 87.12 109 VAL A N 1
ATOM 836 C CA . VAL A 1 109 ? 5.241 -11.127 -4.336 1.00 87.12 109 VAL A CA 1
ATOM 837 C C . VAL A 1 109 ? 5.580 -10.310 -5.582 1.00 87.12 109 VAL A C 1
ATOM 839 O O . VAL A 1 109 ? 4.798 -10.328 -6.525 1.00 87.12 109 VAL A O 1
ATOM 842 N N . SER A 1 110 ? 6.759 -9.685 -5.636 1.00 85.38 110 SER A N 1
ATOM 843 C CA . SER A 1 110 ? 7.229 -8.960 -6.823 1.00 85.38 110 SER A CA 1
ATOM 844 C C . SER A 1 110 ? 7.412 -9.844 -8.058 1.00 85.38 110 SER A C 1
ATOM 846 O O . SER A 1 110 ? 7.287 -9.339 -9.161 1.00 85.38 110 SER A O 1
ATOM 848 N N . LEU A 1 111 ? 7.707 -11.139 -7.895 1.00 84.81 111 LEU A N 1
ATOM 849 C CA . LEU A 1 111 ? 7.803 -12.092 -9.012 1.00 84.81 111 LEU A CA 1
ATOM 850 C C . LEU A 1 111 ? 6.449 -12.672 -9.439 1.00 84.81 111 LEU A C 1
ATOM 852 O O . LEU A 1 111 ? 6.334 -13.218 -10.532 1.00 84.81 111 LEU A O 1
ATOM 856 N N . LEU A 1 112 ? 5.456 -12.647 -8.550 1.00 82.56 112 LEU A N 1
ATOM 857 C CA . LEU A 1 112 ? 4.116 -13.171 -8.819 1.00 82.56 112 LEU A CA 1
ATOM 858 C C . LEU A 1 112 ? 3.162 -12.090 -9.336 1.00 82.56 112 LEU A C 1
ATOM 860 O O . LEU A 1 112 ? 2.180 -12.420 -9.998 1.00 82.56 112 LEU A O 1
ATOM 864 N N . ILE A 1 113 ? 3.412 -10.824 -8.994 1.00 82.06 113 ILE A N 1
ATOM 865 C CA . ILE A 1 113 ? 2.555 -9.685 -9.310 1.00 82.06 113 ILE A CA 1
ATOM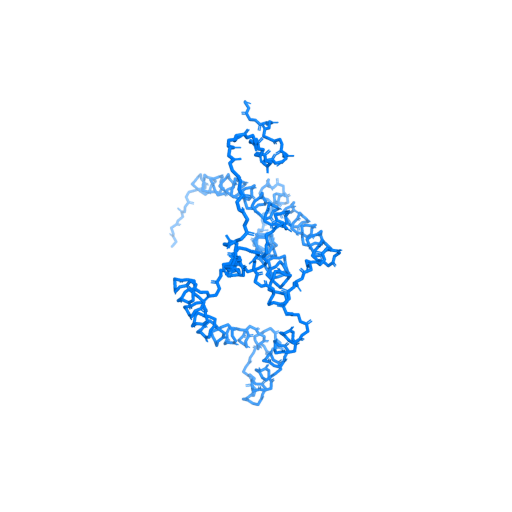 866 C C . ILE A 1 113 ? 3.421 -8.572 -9.893 1.00 82.06 113 ILE A C 1
ATOM 868 O O . ILE A 1 113 ? 4.017 -7.786 -9.159 1.00 82.06 113 ILE A O 1
ATOM 872 N N . ASP A 1 114 ? 3.439 -8.469 -11.217 1.00 77.31 114 ASP A N 1
ATOM 873 C CA . ASP A 1 114 ? 4.172 -7.397 -11.899 1.00 77.31 114 ASP A CA 1
ATOM 874 C C . ASP A 1 114 ? 3.348 -6.099 -12.031 1.00 77.31 114 ASP A C 1
ATOM 876 O O . ASP A 1 114 ? 3.862 -5.014 -12.302 1.00 77.31 114 ASP A O 1
ATOM 880 N N . CYS A 1 115 ? 2.039 -6.195 -11.804 1.00 79.50 115 CYS A N 1
ATOM 881 C CA . CYS A 1 115 ? 1.111 -5.076 -11.853 1.00 79.50 115 CYS A CA 1
ATOM 882 C C . CYS A 1 115 ? 1.223 -4.179 -10.608 1.00 79.50 115 CYS A C 1
ATOM 884 O O . CYS A 1 115 ? 0.708 -4.524 -9.544 1.00 79.50 115 CYS A O 1
ATOM 886 N N . LEU A 1 116 ? 1.787 -2.974 -10.741 1.00 80.56 116 LEU A N 1
ATOM 887 C CA . LEU A 1 116 ? 1.831 -1.997 -9.639 1.00 80.56 116 LEU A CA 1
ATOM 888 C C . LEU A 1 116 ? 0.420 -1.558 -9.188 1.00 80.56 116 LEU A C 1
ATOM 890 O O . LEU A 1 116 ? 0.179 -1.376 -7.996 1.00 80.56 116 LEU A O 1
ATOM 894 N N . GLY A 1 117 ? -0.526 -1.440 -10.129 1.00 77.88 117 GLY A N 1
ATOM 895 C CA . GLY A 1 117 ? -1.886 -0.951 -9.868 1.00 77.88 117 GLY A CA 1
ATOM 896 C C . GLY A 1 117 ? -2.658 -1.788 -8.844 1.00 77.88 117 GLY A C 1
ATOM 897 O O . GLY A 1 117 ? -3.158 -1.241 -7.865 1.00 77.88 117 GLY A O 1
ATOM 898 N N . ILE A 1 118 ? -2.681 -3.116 -9.007 1.00 79.44 118 ILE A N 1
ATOM 899 C CA . ILE A 1 118 ? -3.366 -4.018 -8.065 1.00 79.44 118 ILE A CA 1
ATOM 900 C C . ILE A 1 118 ? -2.703 -4.018 -6.681 1.00 79.44 118 ILE A C 1
ATOM 902 O O . ILE A 1 118 ? -3.388 -4.090 -5.664 1.00 79.44 118 ILE A O 1
ATOM 906 N N . VAL A 1 119 ? -1.373 -3.894 -6.613 1.00 82.69 119 VAL A N 1
ATOM 907 C CA . VAL A 1 119 ? -0.640 -3.839 -5.338 1.00 82.69 119 VAL A CA 1
ATOM 908 C C . VAL A 1 119 ? -0.952 -2.543 -4.590 1.00 82.69 119 VAL A C 1
ATOM 910 O O . VAL A 1 119 ? -1.195 -2.572 -3.383 1.00 82.69 119 VAL A O 1
ATOM 913 N N . LEU A 1 120 ? -0.984 -1.411 -5.298 1.00 82.69 120 LEU A N 1
ATOM 914 C CA . LEU A 1 120 ? -1.353 -0.115 -4.730 1.00 82.69 120 LEU A CA 1
ATOM 915 C C . LEU A 1 120 ? -2.809 -0.101 -4.255 1.00 82.69 120 LEU A C 1
ATOM 917 O O . LEU A 1 120 ? -3.077 0.388 -3.155 1.00 82.69 120 LEU A O 1
ATOM 921 N N . GLU A 1 121 ? -3.726 -0.675 -5.039 1.00 81.06 121 GLU A N 1
ATOM 922 C CA . GLU A 1 121 ? -5.133 -0.812 -4.662 1.00 81.06 121 GLU A CA 1
ATOM 923 C C . GLU A 1 121 ? -5.270 -1.654 -3.392 1.00 81.06 121 GLU A C 1
ATOM 925 O O . GLU A 1 121 ? -5.806 -1.169 -2.395 1.00 81.06 121 GLU A O 1
ATOM 930 N N . LEU A 1 122 ? -4.692 -2.861 -3.365 1.00 84.19 122 LEU A N 1
ATOM 931 C CA . LEU A 1 122 ? -4.718 -3.743 -2.196 1.00 84.19 122 LEU A CA 1
ATOM 932 C C . LEU A 1 122 ? -4.084 -3.102 -0.959 1.00 84.19 122 LEU A C 1
ATOM 934 O O . LEU A 1 122 ? -4.625 -3.255 0.133 1.00 84.19 122 LEU A O 1
ATOM 938 N N . ASN A 1 123 ? -2.980 -2.366 -1.097 1.00 86.25 123 ASN A N 1
ATOM 939 C CA . ASN A 1 123 ? -2.371 -1.638 0.018 1.00 86.25 123 ASN A CA 1
ATOM 940 C C . ASN A 1 123 ? -3.290 -0.518 0.537 1.00 86.25 123 ASN A C 1
ATOM 942 O O . ASN A 1 123 ? -3.435 -0.327 1.746 1.00 86.25 123 ASN A O 1
ATOM 946 N N . GLY A 1 124 ? -3.960 0.198 -0.366 1.00 82.00 124 GLY A N 1
ATOM 947 C CA . GLY A 1 124 ? -4.948 1.212 -0.011 1.00 82.00 124 GLY A CA 1
ATOM 948 C C . GLY A 1 124 ? -6.124 0.616 0.760 1.00 82.00 124 GLY A C 1
ATOM 949 O O . GLY A 1 124 ? -6.471 1.116 1.834 1.00 82.00 124 GLY A O 1
ATOM 950 N N . VAL A 1 125 ? -6.703 -0.481 0.260 1.00 84.88 125 VAL A N 1
ATOM 951 C CA . VAL A 1 125 ? -7.824 -1.123 0.948 1.00 84.88 125 VAL A CA 1
ATOM 952 C C . VAL A 1 125 ? -7.338 -1.763 2.246 1.00 84.88 125 VAL A C 1
ATOM 954 O O . VAL A 1 125 ? -7.773 -1.348 3.304 1.00 84.88 125 VAL A O 1
ATOM 957 N N . LEU A 1 126 ? -6.385 -2.696 2.217 1.00 87.75 126 LEU A N 1
ATOM 958 C CA . LEU A 1 126 ? -6.015 -3.509 3.382 1.00 87.75 126 LEU A CA 1
ATOM 959 C C . LEU A 1 126 ? -5.283 -2.743 4.491 1.00 87.75 126 LEU A C 1
ATOM 961 O O . LEU A 1 126 ? -5.458 -3.080 5.663 1.00 87.75 126 LEU A O 1
ATOM 965 N N . CYS A 1 127 ? -4.477 -1.735 4.151 1.00 86.94 127 CYS A N 1
ATOM 966 C CA . CYS A 1 127 ? -3.670 -1.004 5.129 1.00 86.94 127 CYS A CA 1
ATOM 967 C C . CYS A 1 127 ? -4.276 0.362 5.455 1.00 86.94 127 CYS A C 1
ATOM 969 O O . CYS A 1 127 ? -4.478 0.671 6.626 1.00 86.94 127 CYS A O 1
ATOM 971 N N . ALA A 1 128 ? -4.597 1.193 4.459 1.00 83.31 128 ALA A N 1
ATOM 972 C CA . ALA A 1 128 ? -5.024 2.567 4.737 1.00 83.31 128 ALA A CA 1
ATOM 973 C C . ALA A 1 128 ? -6.446 2.641 5.320 1.00 83.31 128 ALA A C 1
ATOM 975 O O . ALA A 1 128 ? -6.676 3.385 6.278 1.00 83.31 128 ALA A O 1
ATOM 976 N N . ALA A 1 129 ? -7.397 1.851 4.810 1.00 83.69 129 ALA A N 1
ATOM 977 C CA . ALA A 1 129 ? -8.780 1.929 5.280 1.00 83.69 129 ALA A CA 1
ATOM 978 C C . ALA A 1 129 ? -8.956 1.532 6.768 1.00 83.69 129 ALA A C 1
ATOM 980 O O . ALA A 1 129 ? -9.640 2.267 7.488 1.00 83.69 129 ALA A O 1
ATOM 981 N N . PRO A 1 130 ? -8.314 0.481 7.321 1.00 84.62 130 PRO A N 1
ATOM 982 C CA . PRO A 1 130 ? -8.391 0.186 8.752 1.00 84.62 130 PRO A CA 1
ATOM 983 C C . PRO A 1 130 ? -7.733 1.259 9.615 1.00 84.62 130 PRO A C 1
ATOM 985 O O . PRO A 1 130 ? -8.269 1.599 10.671 1.00 84.62 130 PRO A O 1
ATOM 988 N N . LEU A 1 131 ? -6.602 1.817 9.169 1.00 85.31 131 LEU A N 1
ATOM 989 C CA . LEU A 1 131 ? -5.912 2.892 9.886 1.00 85.31 131 LEU A CA 1
ATOM 990 C C . LEU A 1 131 ? -6.800 4.143 10.003 1.00 85.31 131 LEU A C 1
ATOM 992 O O . LEU A 1 131 ? -6.820 4.776 11.056 1.00 85.31 131 LEU A O 1
ATOM 996 N N . ILE A 1 132 ? -7.564 4.471 8.955 1.00 83.88 132 ILE A N 1
ATOM 997 C CA . ILE A 1 132 ? -8.424 5.665 8.906 1.00 83.88 132 ILE A CA 1
ATOM 998 C C . ILE A 1 132 ? -9.772 5.441 9.604 1.00 83.88 132 ILE A C 1
ATOM 1000 O O . ILE A 1 132 ? -10.240 6.324 10.320 1.00 83.88 132 ILE A O 1
ATOM 1004 N N . PHE A 1 133 ? -10.416 4.287 9.412 1.00 81.69 133 PHE A N 1
ATOM 1005 C CA . PHE A 1 133 ? -11.781 4.055 9.903 1.00 81.69 133 PHE A CA 1
ATOM 1006 C C . PHE A 1 133 ? -11.834 3.255 11.205 1.00 81.69 133 PHE A C 1
ATOM 1008 O O . PHE A 1 133 ? -12.619 3.574 12.101 1.00 81.69 133 PHE A O 1
ATOM 1015 N N . ILE A 1 134 ? -11.008 2.215 11.334 1.00 86.12 134 ILE A N 1
ATOM 1016 C CA . ILE A 1 134 ? -11.121 1.230 12.417 1.00 86.12 134 ILE A CA 1
ATOM 1017 C C . ILE A 1 134 ? -10.306 1.661 13.636 1.00 86.12 134 ILE A C 1
ATOM 1019 O O . ILE A 1 134 ? -10.839 1.636 14.743 1.00 86.12 134 ILE A O 1
ATOM 1023 N N . ILE A 1 135 ? -9.054 2.096 13.462 1.00 85.75 135 ILE A N 1
ATOM 1024 C CA . ILE A 1 135 ? -8.181 2.484 14.583 1.00 85.75 135 ILE A CA 1
ATOM 1025 C C . ILE A 1 135 ? -8.746 3.644 15.413 1.00 85.75 135 ILE A C 1
ATOM 1027 O O . ILE A 1 135 ? -8.907 3.451 16.621 1.00 85.75 135 ILE A O 1
ATOM 1031 N N . PRO A 1 136 ? -9.093 4.818 14.847 1.00 82.44 136 PRO A N 1
ATOM 1032 C CA . PRO A 1 136 ? -9.613 5.918 15.660 1.00 82.44 136 PRO A CA 1
ATOM 1033 C C . PRO A 1 136 ? -10.927 5.541 16.354 1.00 82.44 136 PRO A C 1
ATOM 1035 O O . PRO A 1 136 ? -11.114 5.876 17.523 1.00 82.44 136 PRO A O 1
ATOM 1038 N N . SER A 1 137 ? -11.792 4.769 15.688 1.00 84.31 137 SER A N 1
ATOM 1039 C CA . SER A 1 137 ? -13.049 4.275 16.264 1.00 84.31 137 SER A CA 1
ATOM 1040 C C 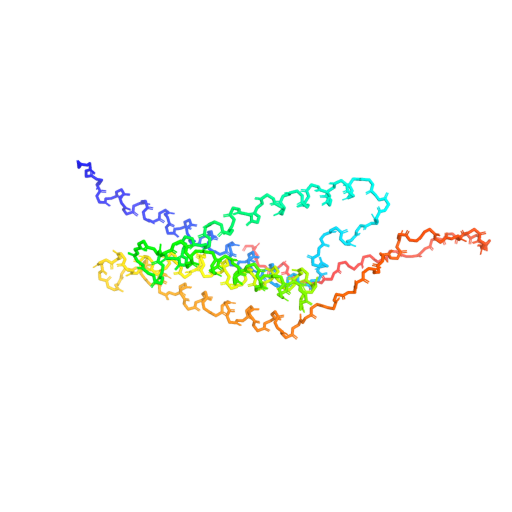. SER A 1 137 ? -12.807 3.299 17.421 1.00 84.31 137 SER A C 1
ATOM 1042 O O . SER A 1 137 ? -13.420 3.423 18.480 1.00 84.31 137 SER A O 1
ATOM 1044 N N . ALA A 1 138 ? -11.880 2.351 17.262 1.00 84.44 138 ALA A N 1
ATOM 1045 C CA . ALA A 1 138 ? -11.534 1.377 18.293 1.00 84.44 138 ALA A CA 1
ATOM 1046 C C . ALA A 1 138 ? -10.855 2.038 19.500 1.00 84.44 138 ALA A C 1
ATOM 1048 O O . ALA A 1 138 ? -11.215 1.739 20.640 1.00 84.44 138 ALA A O 1
ATOM 1049 N N . CYS A 1 139 ? -9.922 2.967 19.267 1.00 84.69 139 CYS A N 1
ATOM 1050 C CA . CYS A 1 139 ? -9.283 3.753 20.320 1.00 84.69 139 CYS A CA 1
ATOM 1051 C C . CYS A 1 139 ? -10.307 4.597 21.088 1.00 84.69 139 CYS A C 1
ATOM 1053 O O . CYS A 1 139 ? -10.297 4.589 22.318 1.00 84.69 139 CYS A O 1
ATOM 1055 N N . TYR A 1 140 ? -11.231 5.261 20.386 1.00 82.88 140 TYR A N 1
ATOM 1056 C CA . TYR A 1 140 ? -12.284 6.059 21.012 1.00 82.88 140 TYR A CA 1
ATOM 1057 C C . TYR A 1 140 ? -13.225 5.200 21.869 1.00 82.88 140 TYR A C 1
ATOM 1059 O O . TYR A 1 140 ? -13.480 5.520 23.028 1.00 82.88 140 TYR A O 1
ATOM 1067 N N . LEU A 1 141 ? -13.688 4.057 21.351 1.00 82.12 141 LEU A N 1
ATOM 1068 C CA . LEU A 1 141 ? -14.565 3.144 22.093 1.00 82.12 141 LEU A CA 1
ATOM 1069 C C . LEU A 1 141 ? -13.873 2.492 23.299 1.00 82.12 141 LEU A C 1
ATOM 1071 O O . LEU A 1 141 ? -14.547 2.177 24.279 1.00 82.12 141 LEU A O 1
ATOM 1075 N N . LYS A 1 142 ? -12.551 2.283 23.231 1.00 82.56 142 LYS A N 1
ATOM 1076 C CA . LYS A 1 142 ? -11.744 1.732 24.331 1.00 82.56 142 LYS A CA 1
ATOM 1077 C C . LYS A 1 142 ? -11.433 2.751 25.425 1.00 82.56 142 LYS A C 1
ATOM 1079 O O . LYS A 1 142 ? -11.340 2.346 26.576 1.00 82.56 142 LYS A O 1
ATOM 1084 N N . LEU A 1 143 ? -11.269 4.028 25.078 1.00 82.75 143 LEU A N 1
ATOM 1085 C CA . LEU A 1 143 ? -10.958 5.099 26.032 1.00 82.75 143 LEU A CA 1
ATOM 1086 C C . LEU A 1 143 ? -12.218 5.780 26.603 1.00 82.75 143 LEU A C 1
ATOM 1088 O O . LEU A 1 143 ? -12.152 6.438 27.636 1.00 82.75 143 LEU A O 1
ATOM 1092 N N . SER A 1 144 ? -13.374 5.628 25.948 1.00 74.31 144 SER A N 1
ATOM 1093 C CA . SER A 1 144 ? -14.652 6.202 26.385 1.00 74.31 144 SER A CA 1
ATOM 1094 C C . SER A 1 144 ? -15.275 5.401 27.541 1.00 74.31 144 SER A C 1
ATOM 1096 O O . SER A 1 144 ? -16.015 4.433 27.325 1.00 74.31 144 SER A O 1
ATOM 1098 N N . GLU A 1 145 ? -15.018 5.849 28.773 1.00 65.38 145 GLU A N 1
ATOM 1099 C CA . GLU A 1 145 ? -15.655 5.361 30.013 1.00 65.38 145 GLU A CA 1
ATOM 1100 C C . GLU A 1 145 ? -17.092 5.888 30.219 1.00 65.38 145 GLU A C 1
ATOM 1102 O O . GLU A 1 145 ? -17.794 5.449 31.129 1.00 65.38 145 GLU A O 1
ATOM 1107 N N . GLU A 1 146 ? -17.575 6.787 29.356 1.00 63.75 146 GLU A N 1
ATOM 1108 C CA . GLU A 1 146 ? -18.907 7.393 29.468 1.00 63.75 146 GLU A CA 1
ATOM 1109 C C . GLU A 1 146 ? -20.057 6.464 29.005 1.00 63.75 146 GLU A C 1
ATOM 1111 O O . GLU A 1 146 ? -19.869 5.580 28.144 1.00 63.75 146 GLU A O 1
ATOM 1116 N N . PRO A 1 147 ? -21.270 6.632 29.582 1.00 61.66 147 PRO A N 1
ATOM 1117 C CA . PRO A 1 147 ? -22.431 5.792 29.297 1.00 61.66 147 PRO A CA 1
ATOM 1118 C C . PRO A 1 147 ? -22.800 5.784 27.806 1.00 61.66 147 PRO A C 1
ATOM 1120 O O . PRO A 1 147 ? -22.568 6.738 27.067 1.00 61.66 147 PRO A O 1
ATOM 1123 N N . ARG A 1 148 ? -23.386 4.664 27.358 1.00 53.31 148 ARG A N 1
ATOM 1124 C CA . ARG A 1 148 ? -23.648 4.283 25.950 1.00 53.31 148 ARG A CA 1
ATOM 1125 C C . ARG A 1 148 ? -24.537 5.238 25.126 1.00 53.31 148 ARG A C 1
ATOM 1127 O O . ARG A 1 148 ? -24.857 4.914 23.989 1.00 53.31 148 ARG A O 1
ATOM 1134 N N . THR A 1 149 ? -24.931 6.381 25.670 1.00 55.25 149 THR A N 1
ATOM 1135 C CA . THR A 1 149 ? -25.980 7.260 25.141 1.00 55.25 149 THR A CA 1
ATOM 1136 C C . THR A 1 149 ? -25.484 8.602 24.597 1.00 55.25 149 THR A C 1
ATOM 1138 O O . THR A 1 149 ? -26.304 9.365 24.097 1.00 55.25 149 THR A O 1
ATOM 1141 N N . HIS A 1 150 ? -24.178 8.898 24.640 1.00 67.69 150 HIS A N 1
ATOM 1142 C CA . HIS A 1 150 ? -23.629 10.076 23.953 1.00 67.69 150 HIS A CA 1
ATOM 1143 C C . HIS A 1 150 ? -23.531 9.844 22.436 1.00 67.69 150 HIS A C 1
ATOM 1145 O O . HIS A 1 150 ? -23.070 8.789 21.988 1.00 67.69 150 HIS A O 1
ATOM 1151 N N . ALA A 1 151 ? -23.963 10.836 21.651 1.00 65.62 151 ALA A N 1
ATOM 1152 C CA . ALA A 1 151 ? -24.008 10.789 20.185 1.00 65.62 151 ALA A CA 1
ATOM 1153 C C . ALA A 1 151 ? -22.646 10.436 19.555 1.00 65.62 151 ALA A C 1
ATOM 1155 O O . ALA A 1 151 ? -22.579 9.701 18.570 1.00 65.62 151 ALA A O 1
ATOM 1156 N N . ASP A 1 152 ? -21.564 10.866 20.190 1.00 67.06 152 ASP A N 1
ATOM 1157 C CA . ASP A 1 152 ? -20.182 10.657 19.766 1.00 67.06 152 ASP A CA 1
ATOM 1158 C C . ASP A 1 152 ? -19.788 9.166 19.774 1.00 67.06 152 ASP A C 1
ATOM 1160 O O . ASP A 1 152 ? -19.090 8.664 18.888 1.00 67.06 152 ASP A O 1
ATOM 1164 N N . LYS A 1 153 ? -20.317 8.400 20.738 1.00 72.88 153 LYS A N 1
ATOM 1165 C CA . LYS A 1 153 ? -20.109 6.947 20.837 1.00 72.88 153 LYS A CA 1
ATOM 1166 C C . LYS A 1 153 ? -20.890 6.188 19.774 1.00 72.88 153 LYS A C 1
ATOM 1168 O O . LYS A 1 153 ? -20.411 5.174 19.268 1.00 72.88 153 LYS A O 1
ATOM 1173 N N . ILE A 1 154 ? -22.069 6.694 19.413 1.00 77.12 154 ILE A N 1
ATOM 1174 C CA . ILE A 1 154 ? -22.873 6.163 18.308 1.00 77.12 154 ILE A CA 1
ATOM 1175 C C . ILE A 1 154 ? -22.147 6.410 16.985 1.00 77.12 154 ILE A C 1
ATOM 1177 O O . ILE A 1 154 ? -22.049 5.485 16.183 1.00 77.12 154 ILE A O 1
ATOM 1181 N N . MET A 1 155 ? -21.560 7.594 16.785 1.00 74.31 155 MET A N 1
ATOM 1182 C CA . MET A 1 155 ? -20.767 7.880 15.591 1.00 74.31 155 MET A CA 1
ATOM 1183 C C . MET A 1 155 ? -19.595 6.900 15.452 1.00 74.31 155 MET A C 1
ATOM 1185 O O . MET A 1 155 ? -19.492 6.234 14.427 1.00 74.31 155 MET A O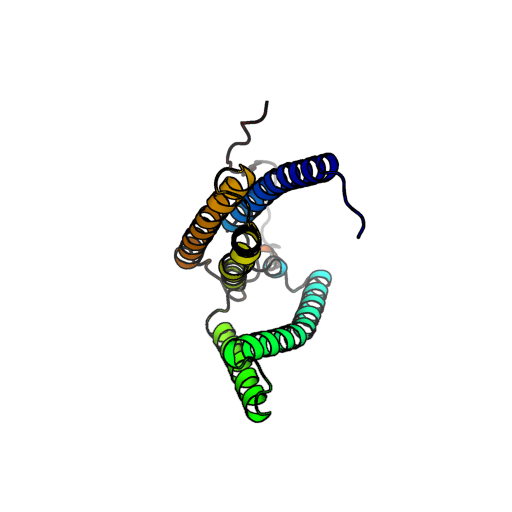 1
ATOM 1189 N N . ALA A 1 156 ? -18.769 6.716 16.487 1.00 77.88 156 ALA A N 1
ATOM 1190 C CA . ALA A 1 156 ? -17.666 5.747 16.443 1.00 77.88 156 ALA A CA 1
ATOM 1191 C C . ALA A 1 156 ? -18.145 4.296 16.214 1.00 77.88 156 ALA A C 1
ATOM 1193 O O . ALA A 1 156 ? -17.501 3.527 15.500 1.00 77.88 156 ALA A O 1
ATOM 1194 N N . CYS A 1 157 ? -19.299 3.925 16.779 1.00 82.25 157 CYS A N 1
ATOM 1195 C CA . CYS A 1 157 ? -19.915 2.613 16.580 1.00 82.25 157 CYS A CA 1
ATOM 1196 C C . CYS A 1 157 ? -20.396 2.393 15.135 1.00 82.25 157 CYS A C 1
ATOM 1198 O O . CYS A 1 157 ? -20.334 1.270 14.653 1.00 82.25 157 CYS A O 1
ATOM 1200 N N . VAL A 1 158 ? -20.842 3.444 14.436 1.00 82.62 158 VAL A N 1
ATOM 1201 C CA . VAL A 1 158 ? -21.282 3.382 13.029 1.00 82.62 158 VAL A CA 1
ATOM 1202 C C . VAL A 1 158 ? -20.097 3.366 12.057 1.00 82.62 158 VAL A C 1
ATOM 1204 O O . VAL A 1 158 ? -20.144 2.666 11.048 1.00 82.62 158 VAL A O 1
ATOM 1207 N N . MET A 1 159 ? -19.006 4.070 12.358 1.00 81.00 159 MET A N 1
ATOM 1208 C CA . MET A 1 159 ? -17.842 4.132 11.460 1.00 81.00 159 MET A CA 1
ATOM 1209 C C . MET A 1 159 ? -17.078 2.809 11.359 1.00 81.00 159 MET A C 1
ATOM 1211 O O . MET A 1 159 ? -16.513 2.496 10.313 1.00 81.00 159 MET A O 1
ATOM 1215 N N . LEU A 1 160 ? -17.097 2.003 12.421 1.00 84.56 160 LEU A N 1
ATOM 1216 C CA . LEU A 1 160 ? -16.440 0.699 12.456 1.00 84.56 160 LEU A CA 1
ATOM 1217 C C . LEU A 1 160 ? -17.026 -0.317 11.443 1.00 84.56 160 LEU A C 1
ATOM 1219 O O . LEU A 1 160 ? -16.250 -0.851 10.648 1.00 84.56 160 LEU A O 1
ATOM 1223 N N . PRO A 1 161 ? -18.351 -0.582 11.391 1.00 86.44 161 PRO A N 1
ATOM 1224 C CA . PRO A 1 161 ? -18.941 -1.446 10.372 1.00 86.44 161 PRO A CA 1
ATOM 1225 C C . PRO A 1 161 ? -18.877 -0.829 8.971 1.00 86.44 161 PRO A C 1
ATOM 1227 O O . PRO A 1 161 ? -18.686 -1.573 8.017 1.00 86.44 161 PRO A O 1
ATOM 1230 N N . VAL A 1 162 ? -18.965 0.499 8.822 1.00 83.88 162 VAL A N 1
ATOM 1231 C CA . VAL A 1 162 ? -18.783 1.157 7.512 1.00 83.88 162 VAL A CA 1
ATOM 1232 C C . VAL A 1 162 ? -17.376 0.899 6.971 1.00 83.88 162 VAL A C 1
ATOM 1234 O O . VAL A 1 162 ? -17.237 0.446 5.838 1.00 83.88 162 VAL A O 1
ATOM 1237 N N . GLY A 1 163 ? -16.341 1.094 7.793 1.00 84.94 163 GLY A N 1
ATOM 1238 C CA . GLY A 1 163 ? -14.963 0.765 7.428 1.00 84.94 163 GLY A CA 1
ATOM 1239 C C . GLY A 1 163 ? -14.796 -0.711 7.063 1.00 84.94 163 GLY A C 1
ATOM 1240 O O . GLY A 1 163 ? -14.170 -1.022 6.056 1.00 84.94 163 GLY A O 1
ATOM 1241 N N . ALA A 1 164 ? -15.415 -1.625 7.817 1.00 88.06 164 ALA A N 1
ATOM 1242 C CA . ALA A 1 164 ? -15.388 -3.055 7.507 1.00 88.06 164 ALA A CA 1
ATOM 1243 C C . ALA A 1 164 ? -16.085 -3.399 6.176 1.00 88.06 164 ALA A C 1
ATOM 1245 O O . ALA A 1 164 ? -15.590 -4.232 5.422 1.00 88.06 164 ALA A O 1
ATOM 1246 N N . VAL A 1 165 ? -17.204 -2.747 5.849 1.00 87.62 165 VAL A N 1
ATOM 1247 C CA . VAL A 1 165 ? -17.882 -2.933 4.556 1.00 87.62 165 VAL A CA 1
ATOM 1248 C C . VAL A 1 165 ? -17.018 -2.403 3.414 1.00 87.62 165 VAL A C 1
ATOM 1250 O O . VAL A 1 165 ? -16.837 -3.113 2.430 1.00 87.62 165 VAL A O 1
ATOM 1253 N N . VAL A 1 166 ? -16.431 -1.209 3.553 1.00 84.38 166 VAL A N 1
ATOM 1254 C CA . VAL A 1 166 ? -15.517 -0.635 2.548 1.00 84.38 166 VAL A CA 1
ATOM 1255 C C . VAL A 1 166 ? -14.312 -1.550 2.317 1.00 84.38 166 VAL A C 1
ATOM 1257 O O . VAL A 1 166 ? -13.946 -1.791 1.171 1.00 84.38 166 VAL A O 1
ATOM 1260 N N . MET A 1 167 ? -13.752 -2.125 3.385 1.00 86.06 167 MET A N 1
ATOM 1261 C CA . MET A 1 167 ? -12.679 -3.121 3.312 1.00 86.06 167 MET A CA 1
ATOM 1262 C C . MET A 1 167 ? -13.067 -4.345 2.483 1.00 86.06 167 MET A C 1
ATOM 1264 O O . MET A 1 167 ? -12.340 -4.735 1.574 1.00 86.06 167 MET A O 1
ATOM 1268 N N . VAL A 1 168 ? -14.214 -4.955 2.797 1.00 89.44 168 VAL A N 1
ATOM 1269 C CA . VAL A 1 168 ? -14.676 -6.182 2.133 1.00 89.44 168 VAL A CA 1
ATOM 1270 C C . VAL A 1 168 ? -15.028 -5.909 0.675 1.00 89.44 168 VAL A C 1
ATOM 1272 O O . VAL A 1 168 ? -14.602 -6.652 -0.204 1.00 89.44 168 VAL A O 1
ATOM 1275 N N . VAL A 1 169 ? -15.771 -4.835 0.404 1.00 85.94 169 VAL A N 1
ATOM 1276 C CA . VAL A 1 169 ? -16.166 -4.463 -0.960 1.00 85.94 169 VAL A CA 1
ATOM 1277 C C . VAL A 1 169 ? -14.941 -4.100 -1.798 1.00 85.94 169 VAL A C 1
ATOM 1279 O O . VAL A 1 169 ? -14.812 -4.614 -2.903 1.00 85.94 169 VAL A O 1
ATOM 1282 N N . GLY A 1 170 ? -14.019 -3.286 -1.276 1.00 84.31 170 GLY A N 1
ATOM 1283 C CA . GLY A 1 170 ? -12.793 -2.919 -1.988 1.00 84.31 170 GLY A CA 1
ATOM 1284 C C . GLY A 1 170 ? -11.894 -4.126 -2.270 1.00 84.31 170 GLY A C 1
ATOM 1285 O O . GLY A 1 170 ? -11.395 -4.267 -3.378 1.00 84.31 170 GLY A O 1
ATOM 1286 N N . PHE A 1 171 ? -11.758 -5.055 -1.318 1.00 87.12 171 PHE A N 1
ATOM 1287 C CA . PHE A 1 171 ? -11.000 -6.290 -1.531 1.00 87.12 171 PHE A CA 1
ATOM 1288 C C . PHE A 1 171 ? -11.623 -7.186 -2.611 1.00 87.12 171 PHE A C 1
ATOM 1290 O O . PHE A 1 171 ? -10.907 -7.725 -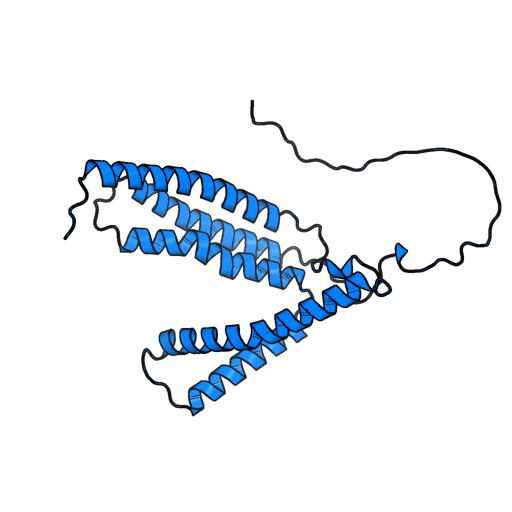3.452 1.00 87.12 171 PHE A O 1
ATOM 1297 N N . ILE A 1 172 ? -12.954 -7.331 -2.614 1.00 87.62 172 ILE A N 1
ATOM 1298 C CA . ILE A 1 172 ? -13.662 -8.093 -3.652 1.00 87.62 172 ILE A CA 1
ATOM 1299 C C . ILE A 1 172 ? -13.444 -7.438 -5.018 1.00 87.62 172 ILE A C 1
ATOM 1301 O O . ILE A 1 172 ? -13.059 -8.133 -5.952 1.00 87.62 172 ILE A O 1
ATOM 1305 N N . MET A 1 173 ? -13.633 -6.119 -5.122 1.00 82.81 173 MET A N 1
ATOM 1306 C CA . MET A 1 173 ? -13.477 -5.378 -6.378 1.00 82.81 173 MET A CA 1
ATOM 1307 C C . MET A 1 173 ? -12.064 -5.495 -6.958 1.00 82.81 173 MET A C 1
ATOM 1309 O O . MET A 1 173 ? -11.942 -5.768 -8.155 1.00 82.81 173 MET A O 1
ATOM 1313 N N . ALA A 1 174 ? -11.038 -5.379 -6.108 1.00 80.50 174 ALA A N 1
ATOM 1314 C CA . ALA A 1 174 ? -9.635 -5.510 -6.492 1.00 80.50 174 ALA A CA 1
ATOM 1315 C C . ALA A 1 174 ? -9.326 -6.894 -7.092 1.00 80.50 174 ALA A C 1
ATOM 1317 O O . ALA A 1 174 ? -8.586 -7.013 -8.063 1.00 80.50 174 ALA A O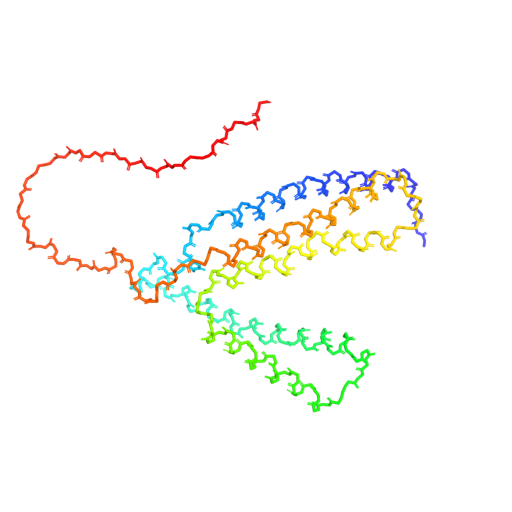 1
ATOM 1318 N N . ILE A 1 175 ? -9.916 -7.963 -6.545 1.00 83.19 175 ILE A N 1
ATOM 1319 C CA . ILE A 1 175 ? -9.675 -9.333 -7.025 1.00 83.19 175 ILE A CA 1
ATOM 1320 C C . ILE A 1 175 ? -10.505 -9.660 -8.267 1.00 83.19 175 ILE A C 1
ATOM 1322 O O . ILE A 1 175 ? -10.033 -10.375 -9.149 1.00 83.19 175 ILE A O 1
ATOM 1326 N N . THR A 1 176 ? -11.754 -9.195 -8.339 1.00 83.38 176 THR A N 1
ATOM 1327 C CA . THR A 1 176 ? -12.672 -9.586 -9.419 1.00 83.38 176 THR A CA 1
ATOM 1328 C C . THR A 1 176 ? -12.410 -8.856 -10.730 1.00 83.38 176 THR A C 1
ATOM 1330 O O . THR A 1 176 ? -12.799 -9.368 -11.775 1.00 83.38 176 THR A O 1
ATOM 1333 N N . ASN A 1 177 ? -11.779 -7.679 -10.690 1.00 73.38 177 ASN A N 1
ATOM 1334 C CA . ASN A 1 177 ? -11.468 -6.876 -11.874 1.00 73.38 177 ASN A CA 1
ATOM 1335 C C . ASN A 1 177 ? -9.956 -6.634 -11.978 1.00 73.38 177 ASN A C 1
ATOM 1337 O O . ASN A 1 177 ? -9.511 -5.493 -11.823 1.00 73.38 177 ASN A O 1
ATOM 1341 N N . PRO A 1 178 ? -9.149 -7.683 -12.215 1.00 67.88 178 PRO A N 1
ATOM 1342 C CA . PRO A 1 178 ? -7.727 -7.487 -12.438 1.00 67.88 178 PRO A CA 1
ATOM 1343 C C . PRO A 1 178 ? -7.534 -6.586 -13.664 1.00 67.88 178 PRO A C 1
ATOM 1345 O O . PRO A 1 178 ? -8.094 -6.836 -14.729 1.00 67.88 178 PRO A O 1
ATOM 1348 N N . GLN A 1 179 ? -6.759 -5.517 -13.499 1.00 66.62 179 GLN A N 1
ATOM 1349 C CA . GLN A 1 179 ? -6.315 -4.686 -14.615 1.00 66.62 179 GLN A CA 1
ATOM 1350 C C . GLN A 1 179 ? -5.352 -5.514 -15.474 1.00 66.62 179 GLN A C 1
ATOM 1352 O O . GLN A 1 179 ? -4.359 -6.030 -14.957 1.00 66.62 179 GLN A O 1
ATOM 1357 N N . ASP A 1 180 ? -5.625 -5.637 -16.773 1.00 63.00 180 ASP A N 1
ATOM 1358 C CA . ASP A 1 180 ? -4.721 -6.308 -17.707 1.00 63.00 180 ASP A CA 1
ATOM 1359 C C . ASP A 1 180 ? -3.453 -5.460 -17.895 1.00 63.00 180 ASP A C 1
ATOM 1361 O O . ASP A 1 180 ? -3.444 -4.452 -18.604 1.00 63.00 180 ASP A O 1
ATOM 1365 N N . CYS A 1 181 ? -2.356 -5.851 -17.246 1.00 67.06 181 CYS A N 1
ATOM 1366 C CA . CYS A 1 181 ? -1.071 -5.182 -17.418 1.00 67.06 181 CYS A CA 1
ATOM 1367 C C . CYS A 1 181 ? -0.365 -5.742 -18.648 1.00 67.06 181 CYS A C 1
ATOM 1369 O O . CYS A 1 181 ? 0.095 -6.884 -18.657 1.00 67.06 181 CYS A O 1
ATOM 1371 N N . THR A 1 182 ? -0.243 -4.925 -19.690 1.00 61.47 182 THR A N 1
ATOM 1372 C CA . THR A 1 182 ? 0.589 -5.279 -20.839 1.00 61.47 182 THR A CA 1
ATOM 1373 C C . THR A 1 182 ? 2.021 -4.831 -20.576 1.00 61.47 182 THR A C 1
ATOM 1375 O O . THR A 1 182 ? 2.304 -3.639 -20.509 1.00 61.47 182 THR A O 1
ATOM 1378 N N . HIS A 1 183 ? 2.938 -5.784 -20.423 1.00 60.69 183 HIS A N 1
ATOM 1379 C CA . HIS A 1 183 ? 4.345 -5.479 -20.189 1.00 60.69 183 HIS A CA 1
ATOM 1380 C C . HIS A 1 183 ? 5.019 -4.910 -21.439 1.00 60.69 183 HIS A C 1
ATOM 1382 O O . HIS A 1 183 ? 5.183 -5.607 -22.440 1.00 60.69 183 HIS A O 1
ATOM 1388 N N . GLY A 1 184 ? 5.492 -3.665 -21.347 1.00 59.03 184 GLY A N 1
ATOM 1389 C CA . GLY A 1 184 ? 6.461 -3.112 -22.290 1.00 59.03 184 GLY A CA 1
ATOM 1390 C C . GLY A 1 184 ? 5.922 -2.804 -23.687 1.00 59.03 184 GLY A C 1
ATOM 1391 O O . GLY A 1 184 ? 6.730 -2.667 -24.607 1.00 59.03 184 GLY A O 1
ATOM 1392 N N . GLN A 1 185 ? 4.603 -2.676 -23.860 1.00 60.78 185 GLN A N 1
ATOM 1393 C CA . GLN A 1 185 ? 4.065 -2.013 -25.045 1.00 60.78 185 GLN A CA 1
ATOM 1394 C C . GLN A 1 185 ? 4.141 -0.503 -24.847 1.00 60.78 185 GLN A C 1
ATOM 1396 O O . GLN A 1 185 ? 3.441 0.064 -24.016 1.00 60.78 185 GLN A O 1
ATOM 1401 N N . GLU A 1 186 ? 4.996 0.148 -25.633 1.00 68.69 186 GLU A N 1
ATOM 1402 C CA . GLU A 1 186 ? 4.998 1.604 -25.703 1.00 68.69 186 GLU A CA 1
ATOM 1403 C C . GLU A 1 186 ? 3.685 2.093 -26.326 1.00 68.69 186 GLU A C 1
ATOM 1405 O O . GLU A 1 186 ? 3.132 1.468 -27.236 1.00 68.69 186 GLU A O 1
ATOM 1410 N N . MET A 1 187 ? 3.181 3.218 -25.818 1.00 74.62 187 MET A N 1
ATOM 1411 C CA . MET A 1 187 ? 1.966 3.855 -26.317 1.00 74.62 187 MET A CA 1
ATOM 1412 C C . MET A 1 187 ? 2.073 4.147 -27.822 1.00 74.62 187 MET A C 1
ATOM 1414 O O . MET A 1 187 ? 3.148 4.468 -28.327 1.00 74.62 187 MET A O 1
ATOM 1418 N N . PHE A 1 188 ? 0.950 4.088 -28.546 1.00 74.88 188 PHE A N 1
ATOM 1419 C CA . PHE A 1 188 ? 0.915 4.192 -30.017 1.00 74.88 188 PHE A CA 1
ATOM 1420 C C . PHE A 1 188 ? 1.573 5.463 -30.585 1.00 74.88 188 PHE A C 1
ATOM 1422 O O . PHE A 1 188 ? 2.028 5.462 -31.721 1.00 74.88 188 PHE A O 1
ATOM 1429 N N . TYR A 1 189 ? 1.645 6.541 -29.802 1.00 80.31 189 TYR A N 1
ATOM 1430 C CA . TYR A 1 189 ? 2.278 7.803 -30.191 1.00 80.31 189 TYR A CA 1
ATOM 1431 C C . TYR A 1 189 ? 3.797 7.851 -29.956 1.00 80.31 189 TYR A C 1
ATOM 1433 O O . TYR A 1 189 ? 4.428 8.837 -30.327 1.00 80.31 189 TYR A O 1
ATOM 1441 N N . CYS A 1 190 ? 4.397 6.822 -29.348 1.00 79.94 190 CYS A N 1
ATOM 1442 C CA . CYS A 1 190 ? 5.845 6.738 -29.133 1.00 79.94 190 CYS A CA 1
ATOM 1443 C C . CYS A 1 190 ? 6.604 6.219 -30.358 1.00 79.94 190 CYS A C 1
ATOM 1445 O O . CYS A 1 190 ? 7.814 6.422 -30.461 1.00 79.94 190 CYS A O 1
ATOM 1447 N N . PHE A 1 191 ? 5.911 5.582 -31.304 1.00 78.50 191 PHE A N 1
ATOM 1448 C CA . PHE A 1 191 ? 6.505 5.181 -32.570 1.00 78.50 191 PHE A CA 1
ATOM 1449 C C . PHE A 1 191 ? 6.415 6.351 -33.554 1.00 78.50 191 PHE A C 1
ATOM 1451 O O . PHE A 1 191 ? 5.308 6.760 -33.910 1.00 78.50 191 PHE A O 1
ATOM 1458 N N . PRO A 1 192 ? 7.549 6.903 -34.025 1.00 66.75 192 PRO A N 1
ATOM 1459 C CA . PRO A 1 192 ? 7.528 7.779 -35.177 1.00 66.75 192 PRO A CA 1
ATOM 1460 C C . PRO A 1 192 ? 7.185 6.909 -36.383 1.00 66.75 192 PRO A C 1
ATOM 1462 O O . PRO A 1 192 ? 8.051 6.276 -36.989 1.00 66.75 192 PRO A O 1
ATOM 1465 N N . ASP A 1 193 ? 5.900 6.838 -36.713 1.00 56.03 193 ASP A N 1
ATOM 1466 C CA . ASP A 1 193 ? 5.474 6.350 -38.010 1.00 56.03 193 ASP A CA 1
ATOM 1467 C C . ASP A 1 193 ? 6.235 7.159 -39.069 1.00 56.03 193 ASP A C 1
ATOM 1469 O O . ASP A 1 193 ? 6.155 8.389 -39.126 1.00 56.03 193 ASP A O 1
ATOM 1473 N N . ASN A 1 194 ? 6.986 6.478 -39.935 1.00 47.41 194 ASN A N 1
ATOM 1474 C CA . ASN A 1 194 ? 7.489 7.059 -41.177 1.00 47.41 194 ASN A CA 1
ATOM 1475 C C . ASN A 1 194 ? 6.307 7.305 -42.139 1.00 47.41 194 ASN A C 1
ATOM 1477 O O . ASN A 1 194 ? 6.303 6.840 -43.278 1.00 47.41 194 ASN A 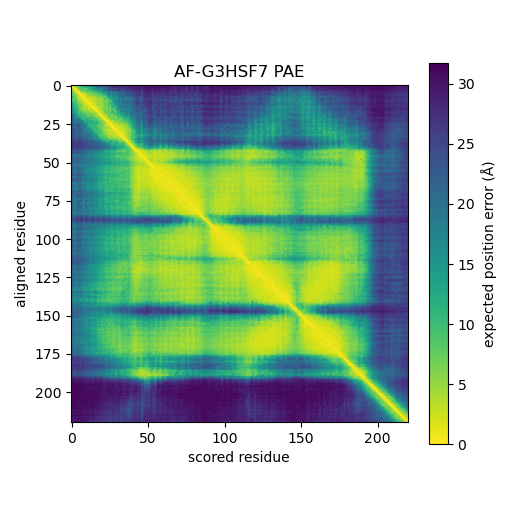O 1
ATOM 1481 N N . THR A 1 195 ? 5.293 8.065 -41.718 1.00 46.50 195 THR A N 1
ATOM 1482 C CA . THR A 1 195 ? 4.221 8.595 -42.566 1.00 46.50 195 THR A CA 1
ATOM 1483 C C . THR A 1 195 ? 4.745 9.785 -43.363 1.00 46.50 195 THR A C 1
ATOM 1485 O O . THR A 1 195 ? 4.264 10.909 -43.276 1.00 46.50 195 THR A O 1
ATOM 1488 N N . SER A 1 196 ? 5.763 9.514 -44.174 1.00 42.81 196 SER A N 1
ATOM 1489 C CA . SER A 1 196 ? 6.161 10.312 -45.329 1.00 42.81 196 SER A CA 1
ATOM 1490 C C . SER A 1 196 ? 5.882 9.500 -46.597 1.00 42.81 196 SER A C 1
ATOM 1492 O O . SER A 1 196 ? 6.741 9.358 -47.465 1.00 42.81 196 SER A O 1
ATOM 1494 N N . LEU A 1 197 ? 4.689 8.912 -46.713 1.00 47.44 197 LEU A N 1
ATOM 1495 C CA . LEU A 1 197 ? 4.210 8.389 -47.991 1.00 47.44 197 LEU A CA 1
ATOM 1496 C C . LEU A 1 197 ? 2.691 8.189 -47.969 1.00 47.44 197 LEU A C 1
ATOM 1498 O O . LEU A 1 197 ? 2.218 7.084 -47.774 1.00 47.44 197 LEU A O 1
ATOM 1502 N N . THR A 1 198 ? 1.939 9.278 -48.153 1.00 33.38 198 THR A N 1
ATOM 1503 C CA . THR A 1 198 ? 1.001 9.429 -49.283 1.00 33.38 198 THR A CA 1
ATOM 1504 C C . THR A 1 198 ? 0.337 10.806 -49.246 1.00 33.38 198 THR A C 1
ATOM 1506 O O . THR A 1 198 ? -0.392 11.160 -48.330 1.00 33.38 198 THR A O 1
ATOM 1509 N N . ASN A 1 199 ? 0.640 11.563 -50.295 1.00 39.78 199 ASN A N 1
ATOM 1510 C CA . ASN A 1 199 ? -0.138 12.623 -50.923 1.00 39.78 199 ASN A CA 1
ATOM 1511 C C . ASN A 1 199 ? -1.666 12.508 -50.691 1.00 39.78 199 ASN A C 1
ATOM 1513 O O . ASN A 1 199 ? -2.215 11.437 -50.930 1.00 39.78 199 ASN A O 1
ATOM 1517 N N . ILE A 1 200 ? -2.329 13.607 -50.302 1.00 36.81 200 ILE A N 1
ATOM 1518 C CA . ILE A 1 200 ? -3.526 14.208 -50.941 1.00 36.81 200 ILE A CA 1
ATOM 1519 C C . ILE A 1 200 ? -4.225 15.173 -49.955 1.00 36.81 200 ILE A C 1
ATOM 1521 O O . ILE A 1 200 ? -4.618 14.819 -48.851 1.00 36.81 200 ILE A O 1
ATOM 1525 N N . SER A 1 201 ? -4.348 16.413 -50.426 1.00 31.98 201 SER A N 1
ATOM 1526 C CA . SER A 1 201 ? -5.257 17.514 -50.090 1.00 31.98 201 SER A CA 1
ATOM 1527 C C . SER A 1 201 ? -6.415 17.346 -49.086 1.00 31.98 201 SER A C 1
ATOM 1529 O O . SER A 1 201 ? -7.209 16.418 -49.158 1.00 31.98 201 SER A O 1
ATOM 1531 N N . HIS A 1 202 ? -6.654 18.479 -48.407 1.00 28.88 202 HIS A N 1
ATOM 1532 C CA . HIS A 1 202 ? -7.958 19.091 -48.087 1.00 28.88 202 HIS A CA 1
ATOM 1533 C C . HIS A 1 202 ? -8.721 18.680 -46.803 1.00 28.88 202 HIS A C 1
ATOM 1535 O O . HIS A 1 202 ? -9.434 17.691 -46.747 1.00 28.88 202 HIS A O 1
ATOM 1541 N N . SER A 1 203 ? -8.661 19.600 -45.829 1.00 28.45 203 SER A N 1
ATOM 1542 C CA . SER A 1 203 ? -9.768 20.176 -45.035 1.00 28.45 203 SER A CA 1
ATOM 1543 C C . SER A 1 203 ? -10.816 19.281 -44.335 1.00 28.45 203 SER A C 1
ATOM 1545 O O . SER A 1 203 ? -11.719 18.760 -44.976 1.00 28.45 203 SER A O 1
ATOM 1547 N N . HIS A 1 204 ? -10.824 19.397 -42.997 1.00 32.06 204 HIS A N 1
ATOM 1548 C CA . HIS A 1 204 ? -11.992 19.690 -42.139 1.00 32.06 204 HIS A CA 1
ATOM 1549 C C . HIS A 1 204 ? -13.113 18.636 -41.996 1.00 32.06 204 HIS A C 1
ATOM 1551 O O . HIS A 1 204 ? -13.972 18.556 -42.863 1.00 32.06 204 HIS A O 1
ATOM 1557 N N . LEU A 1 205 ? -13.154 17.947 -40.838 1.00 25.42 205 LEU A N 1
ATOM 1558 C CA . LEU A 1 205 ? -14.296 17.342 -40.090 1.00 25.42 205 LEU A CA 1
ATOM 1559 C C . LEU A 1 205 ? -13.706 16.207 -39.205 1.00 25.42 205 LEU A C 1
ATOM 1561 O O . LEU A 1 205 ? -12.897 15.448 -39.709 1.00 25.42 205 LEU A O 1
ATOM 1565 N N . GLN A 1 206 ? -13.990 15.959 -37.925 1.00 24.61 206 GLN A N 1
ATOM 1566 C CA . GLN A 1 206 ? -14.927 16.477 -36.936 1.00 24.61 206 GLN A CA 1
ATOM 1567 C C . GLN A 1 206 ? -14.317 16.344 -35.531 1.00 24.61 206 GLN A C 1
ATOM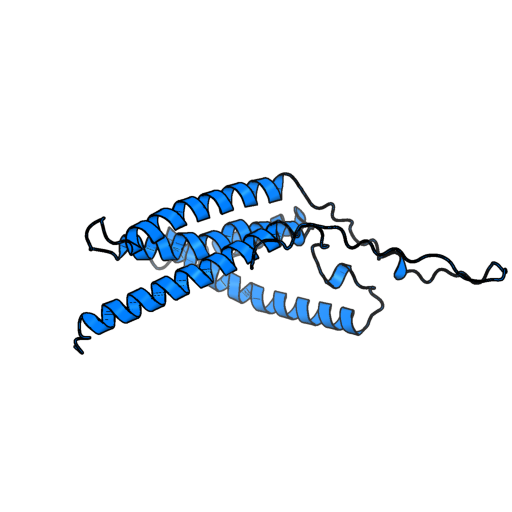 1569 O O . GLN A 1 206 ? -13.609 15.395 -35.211 1.00 24.61 206 GLN A O 1
ATOM 1574 N N . LEU A 1 207 ? -14.703 17.299 -34.694 1.00 30.12 207 LEU A N 1
ATOM 1575 C CA . LEU A 1 207 ? -14.800 17.238 -33.243 1.00 30.12 207 LEU A CA 1
ATOM 1576 C C . LEU A 1 207 ? -15.589 16.005 -32.749 1.00 30.12 207 LEU A C 1
ATOM 1578 O O . LEU A 1 207 ? -16.739 15.840 -33.140 1.00 30.12 207 LEU A O 1
ATOM 1582 N N . THR A 1 208 ? -15.016 15.255 -31.807 1.00 27.27 208 THR A N 1
ATOM 1583 C CA . THR A 1 208 ? -15.707 14.532 -30.713 1.00 27.27 208 THR A CA 1
ATOM 1584 C C . THR A 1 208 ? -14.663 14.337 -29.606 1.00 27.27 208 THR A C 1
ATOM 1586 O O . THR A 1 208 ? -13.763 13.522 -29.759 1.00 27.27 208 THR A O 1
ATOM 1589 N N . THR A 1 209 ? -14.550 15.192 -28.584 1.00 33.69 209 THR A N 1
ATOM 1590 C CA . THR A 1 209 ? -15.339 15.149 -27.333 1.00 33.69 209 THR A CA 1
ATOM 1591 C C . THR A 1 209 ? -15.989 13.794 -27.046 1.00 33.69 209 THR A C 1
ATOM 1593 O O . THR A 1 209 ? -17.067 13.508 -27.557 1.00 33.69 209 THR A O 1
ATOM 1596 N N . GLN A 1 210 ? -15.335 13.014 -26.184 1.00 26.06 210 GLN A N 1
ATOM 1597 C CA . GLN A 1 210 ? -15.922 12.004 -25.292 1.00 26.06 210 GLN A CA 1
ATOM 1598 C C . GLN A 1 210 ? -15.234 12.168 -23.922 1.00 26.06 210 GLN A C 1
ATOM 1600 O O . GLN A 1 210 ? -14.300 11.459 -23.577 1.00 26.06 210 GLN A O 1
ATOM 1605 N N . LEU A 1 211 ? -15.480 13.286 -23.233 1.00 33.19 211 LEU A N 1
ATOM 1606 C CA . LEU A 1 211 ? -16.284 13.275 -22.005 1.00 33.19 211 LEU A CA 1
ATOM 1607 C C . LEU A 1 211 ? -17.396 12.211 -22.018 1.00 33.19 211 LEU A C 1
ATOM 1609 O O . LEU A 1 211 ? -18.300 12.277 -22.845 1.00 33.19 211 LEU A O 1
ATOM 1613 N N . SER A 1 212 ? -17.352 11.277 -21.070 1.00 28.58 212 SER A N 1
ATOM 1614 C CA . SER A 1 212 ? -18.468 10.376 -20.773 1.00 28.58 212 SER A CA 1
ATOM 1615 C C . SER A 1 212 ? -18.745 10.364 -19.257 1.00 28.58 212 SER A C 1
ATOM 1617 O O . SER A 1 212 ? -17.855 10.700 -18.472 1.00 28.58 212 SER A O 1
ATOM 1619 N N . PRO A 1 213 ? -20.004 10.131 -18.843 1.00 37.59 213 PRO A N 1
ATOM 1620 C CA . PRO A 1 213 ? -20.664 10.984 -17.858 1.00 37.59 213 PRO A CA 1
ATOM 1621 C C . PRO A 1 213 ? -21.162 10.221 -16.624 1.00 37.59 213 PRO A C 1
ATOM 1623 O O . PRO A 1 213 ? -21.845 9.216 -16.770 1.00 37.59 213 PRO A O 1
ATOM 1626 N N . TRP A 1 214 ? -20.966 10.774 -15.423 1.00 28.00 214 TRP A N 1
ATOM 1627 C CA . TRP A 1 214 ? -21.874 10.536 -14.292 1.00 28.00 214 TRP A CA 1
ATOM 1628 C C . TRP A 1 214 ? -22.087 11.825 -13.483 1.00 28.00 214 TRP A C 1
ATOM 1630 O O . TRP A 1 214 ? -21.233 12.272 -12.728 1.00 28.00 214 TRP A O 1
ATOM 1640 N N . ASN A 1 215 ? -23.251 12.428 -13.744 1.00 25.77 215 ASN A N 1
ATOM 1641 C CA . ASN A 1 215 ? -24.064 13.345 -12.937 1.00 25.77 215 ASN A CA 1
ATOM 1642 C C . ASN A 1 215 ? -23.415 14.103 -11.765 1.00 25.77 215 ASN A C 1
ATOM 1644 O O . ASN A 1 215 ? -23.387 13.632 -10.630 1.00 25.77 215 ASN A O 1
ATOM 1648 N N . LEU A 1 216 ? -23.117 15.381 -12.020 1.00 32.22 216 LEU A N 1
ATOM 1649 C CA . LEU A 1 216 ? -23.168 16.448 -11.023 1.00 32.22 216 LEU A CA 1
ATOM 1650 C C . LEU A 1 216 ? -24.573 17.067 -11.033 1.00 32.22 216 LEU A C 1
ATOM 1652 O O . LEU A 1 216 ? -24.849 18.015 -11.764 1.00 32.22 216 LEU A O 1
ATOM 1656 N N . SER A 1 217 ? -25.468 16.525 -10.215 1.00 33.22 217 SER A N 1
ATOM 1657 C CA . SER A 1 217 ? -26.728 17.184 -9.874 1.00 33.22 217 SER A CA 1
ATOM 1658 C C . SER A 1 217 ? -27.191 16.709 -8.502 1.00 33.22 217 SER A C 1
ATOM 1660 O O . SER A 1 217 ? -27.961 15.762 -8.429 1.00 33.22 217 SER A O 1
ATOM 1662 N N . ILE A 1 218 ? -26.663 17.330 -7.444 1.00 34.34 218 ILE A N 1
ATOM 1663 C CA . ILE A 1 218 ? -27.298 17.627 -6.143 1.00 34.34 218 ILE A CA 1
ATOM 1664 C C . ILE A 1 218 ? -26.306 18.557 -5.429 1.00 34.34 218 ILE A C 1
ATOM 1666 O O . ILE A 1 218 ? -25.361 18.093 -4.810 1.00 34.34 218 ILE A O 1
ATOM 1670 N N . PHE A 1 219 ? -26.453 19.865 -5.621 1.00 28.05 219 PHE A N 1
ATOM 1671 C CA . PHE A 1 219 ? -26.145 20.913 -4.639 1.00 28.05 219 PHE A CA 1
ATOM 1672 C C . PHE A 1 219 ? -26.659 22.226 -5.231 1.00 28.05 219 PHE A C 1
ATOM 1674 O O . PHE A 1 219 ? -25.958 22.947 -5.941 1.00 28.05 219 PHE A O 1
ATOM 1681 N N . GLN A 1 220 ? -27.941 22.459 -4.978 1.00 28.61 220 GLN A N 1
ATOM 1682 C CA . GLN A 1 220 ? -28.531 23.780 -4.868 1.00 28.61 220 GLN A CA 1
ATOM 1683 C C . GLN A 1 220 ? -29.032 23.902 -3.430 1.00 28.61 220 GLN A C 1
ATOM 1685 O O . GLN A 1 220 ? -29.508 22.866 -2.908 1.00 28.61 220 GLN A O 1
#

Organism: Cricetulus griseus (NCBI:txid10029)

Sequence (220 aa):
QRETHPSDRESLVSRNEHQGKSCQSSAVFNVVNSVIGSGIIGDLFENYCKSDDLVTFGRFCYGITVILTYPIECFVTREVIANVFFGGNPSSVFHIILTVVIITAATLVSLLIDCLGIVLELNGVLCAAPLIFIIPSACYLKLSEEPRTHADKIMACVMLPVGAVVMVVGFIMAITNPQDCTHGQEMFYCFPDNTSLTNISHSHLQLTTQLSPWNLSIFQ

Radius of gyration: 25.33 Å; Cα contacts (8 Å, |Δi|>4): 90; chains: 1; bounding box: 48×39×88 Å

Secondary structure (DSSP, 8-state):
-----HHHHHHHHHHHHHHHHHHHHHHHHHHHHHHH-TTS-S-GGGGS-TT-HHHHHHHHHHHHHHHHHHHHHHHHHHHHHHHHHHSS---HHHHHHHHHHHHHHHHHHHHH---HHHHHHHHIIIIIHIIIIIHHHHHHHHH--S-TT-HHHHHHHHHHHHHHHHHHHHHHHHHHS-----TT---GGGS-----------------------------

Foldseek 3Di:
DDDDDPVVVVVVVVVCVVVVVVVVVVVVVVLVCVLVVPPDQLDPLLQDAPPDPVSVVVVVVVVVVCVVVVVVVLVVVLVVVCCVPPVDDDDPVVSVVVSVVVVVVVVVCVVVDVRNNLVVLLCCLVPVLCVSQVVVLVVCCVPDPDDCPDPVVVVSVVSNVVSVVSSVVSVCSSVVDPDDDDPPDRDPVNDPPPPPDDDDDDDDDDDDDPPDDDDPDDDD

pLDDT: mean 70.26, std 19.57, range [24.61, 95.5]

Mean predicted aligned error: 14.75 Å

Solvent-accessible surface area (backbone atoms only — not comparable to full-atom values): 13565 Å² total; per-residue (Å²): 139,84,84,75,55,72,72,57,53,53,53,54,49,53,49,49,49,54,50,47,55,55,51,44,54,52,50,51,51,49,51,50,50,60,68,69,54,77,85,60,71,57,47,75,71,68,78,49,55,85,85,37,66,71,55,50,50,49,52,50,52,51,52,53,50,52,66,60,45,50,62,56,51,52,51,53,50,51,52,54,51,44,46,74,77,57,74,57,92,74,56,75,67,54,58,51,53,53,52,51,50,51,53,49,51,53,52,50,48,55,74,76,48,83,51,56,37,63,53,54,49,50,45,46,35,72,52,48,42,44,59,68,30,36,45,58,24,52,52,47,64,71,68,52,88,66,71,95,78,48,70,69,59,50,50,32,60,53,39,35,58,51,34,51,49,52,37,54,53,44,52,49,51,57,66,74,58,68,78,87,72,73,83,87,68,74,54,84,84,60,56,82,72,84,82,83,79,77,92,80,86,84,83,91,88,82,93,76,88,78,85,82,87,82,84,94,82,88,88,130

InterPro domains:
  IPR013057 Amino acid transporter, transmembrane domain [PF01490] (37-175)